Protein AF-A0A4P6B9G6-F1 (afdb_monomer)

Sequence (223 aa):
MHPNAITLPPEGFKPEIKKGYAWCPYCGQAFHFVWDAKLAYSRCPGCGIGAGEWHTRTCNNLWDPAVKDKFDAAVKDSGRRWERGGGDNGVPEAAKNRRGGKTPPASVAPVGGEDGAVAPPVDGGSNGPPPEAGGGVSSMLPKTTLGKVRALAARECVNFTAAWEDGRRNFCLVRDGTCVFFGGRGSGCRWFEEGVLPLDRKLESEYWDAWKLLASGREGGGS

Solvent-accessible surface area (backbone atoms only — not comparable to full-atom values): 14183 Å² total; per-residue (Å²): 131,85,85,80,65,77,34,78,69,63,90,88,69,71,55,42,45,79,64,17,28,38,46,34,33,83,76,62,46,71,41,66,32,17,20,29,79,89,79,70,48,32,20,39,80,90,80,61,51,44,54,71,21,56,66,31,14,65,64,46,70,38,75,49,64,73,56,35,49,46,22,39,49,24,11,51,74,66,68,40,63,60,78,86,86,79,78,85,82,78,69,57,69,81,70,56,71,77,76,60,95,73,87,84,81,83,90,86,86,89,84,88,92,85,84,88,86,87,84,82,91,80,81,93,77,79,96,64,82,82,80,83,84,82,82,76,56,75,48,88,54,57,70,70,59,43,52,52,52,51,52,54,46,47,73,43,18,69,42,20,76,38,71,43,97,86,68,50,62,72,41,70,47,94,80,80,57,69,38,31,80,77,57,39,92,72,73,76,42,57,70,43,65,72,61,54,35,67,76,39,64,68,57,37,51,56,50,52,54,51,50,51,56,57,58,64,62,62,77,77,72,81,128

Secondary structure (DSSP, 8-state):
----SPPPPPTT---BGGGTEEEETTTTEEEE-EEETTTTEEE-TTT--BTTSHHHHHHHT--SHHHHHHHHHHHHHT--B--TT----S--HHHHTTS---PPPP-----------PPPP------PPPP--S-----SS-HHHHHHHHHHHHHH-TTTTS--TTS--S-S-TTS---GGGT-SSS--HIIIIIIGGGSHHHHHHHHHHHHHHHHTTTT---

Radius of gyration: 20.91 Å; Cα contacts (8 Å, |Δi|>4): 254; chains: 1; bounding box: 48×47×69 Å

pLDDT: mean 70.68, std 23.39, range [28.98, 98.19]

Mean predicted aligned error: 14.13 Å

Structure (mmCIF, N/CA/C/O backbone):
data_AF-A0A4P6B9G6-F1
#
_entry.id   AF-A0A4P6B9G6-F1
#
loop_
_atom_site.group_PDB
_atom_site.id
_atom_site.type_symbol
_atom_site.label_atom_id
_atom_site.label_alt_id
_atom_site.label_comp_id
_atom_site.label_asym_id
_atom_site.label_entity_id
_atom_site.label_seq_id
_atom_site.pdbx_PDB_ins_code
_atom_site.Cartn_x
_atom_site.Cartn_y
_atom_site.Cartn_z
_atom_site.occupancy
_atom_site.B_iso_or_equiv
_atom_site.auth_seq_id
_atom_site.auth_comp_id
_atom_site.auth_asym_id
_atom_site.auth_atom_id
_atom_site.pdbx_PDB_model_num
ATOM 1 N N . MET A 1 1 ? -0.677 -26.610 -2.796 1.00 31.25 1 MET A N 1
ATOM 2 C CA . MET A 1 1 ? -1.683 -25.644 -3.294 1.00 31.25 1 MET A CA 1
ATOM 3 C C . MET A 1 1 ? -1.070 -24.259 -3.187 1.00 31.25 1 MET A C 1
ATOM 5 O O . MET A 1 1 ? -0.672 -23.894 -2.092 1.00 31.25 1 MET A O 1
ATOM 9 N N . HIS A 1 2 ? -0.871 -23.572 -4.312 1.00 36.59 2 HIS A N 1
ATOM 10 C CA . HIS A 1 2 ? -0.108 -22.320 -4.397 1.00 36.59 2 HIS A CA 1
ATOM 11 C C . HIS A 1 2 ? -0.920 -21.154 -3.803 1.00 36.59 2 HIS A C 1
ATOM 13 O O . HIS A 1 2 ? -1.907 -20.755 -4.419 1.00 36.59 2 HIS A O 1
ATOM 19 N N . PRO A 1 3 ? -0.559 -20.589 -2.636 1.00 44.88 3 PRO A N 1
ATOM 20 C CA . PRO A 1 3 ? -1.339 -19.543 -1.977 1.00 44.88 3 PRO A CA 1
ATOM 21 C C . PRO A 1 3 ? -0.979 -18.140 -2.505 1.00 44.88 3 PRO A C 1
ATOM 23 O O . PRO A 1 3 ? -0.860 -17.204 -1.721 1.00 44.88 3 PRO A O 1
ATOM 26 N N . ASN A 1 4 ? -0.777 -18.004 -3.820 1.00 55.34 4 ASN A N 1
ATOM 27 C CA . ASN A 1 4 ? -0.235 -16.789 -4.452 1.00 55.34 4 ASN A CA 1
ATOM 28 C C . ASN A 1 4 ? -1.321 -15.913 -5.104 1.00 55.34 4 ASN A C 1
ATOM 30 O O . ASN A 1 4 ? -1.008 -14.979 -5.836 1.00 55.34 4 ASN A O 1
ATOM 34 N N . ALA A 1 5 ? -2.601 -16.236 -4.904 1.00 66.38 5 ALA A N 1
ATOM 35 C CA . ALA A 1 5 ? -3.699 -15.435 -5.428 1.00 66.38 5 ALA A CA 1
ATOM 36 C C . ALA A 1 5 ? -4.149 -14.413 -4.380 1.00 66.38 5 ALA A C 1
ATOM 38 O O . ALA A 1 5 ? -4.508 -14.774 -3.256 1.00 66.38 5 ALA A O 1
ATOM 39 N N . ILE A 1 6 ? -4.165 -13.139 -4.771 1.00 78.44 6 ILE A N 1
ATOM 40 C CA . ILE A 1 6 ? -4.860 -12.089 -4.031 1.00 78.44 6 ILE A CA 1
ATOM 41 C C . ILE A 1 6 ? -6.328 -12.485 -3.904 1.00 78.44 6 ILE A C 1
ATOM 43 O O . ILE A 1 6 ? -6.987 -12.799 -4.892 1.00 78.44 6 ILE A O 1
ATOM 47 N N . THR A 1 7 ? -6.838 -12.471 -2.678 1.00 87.38 7 THR A N 1
ATOM 48 C CA . THR A 1 7 ? -8.253 -12.715 -2.411 1.00 87.38 7 THR A CA 1
ATOM 49 C C . THR A 1 7 ? -8.966 -11.374 -2.304 1.00 87.38 7 THR A C 1
ATOM 51 O O . THR A 1 7 ? -8.606 -10.548 -1.462 1.00 87.38 7 THR A O 1
ATOM 54 N N . LEU A 1 8 ? -9.974 -11.155 -3.145 1.00 91.31 8 LEU A N 1
ATOM 55 C CA . LEU A 1 8 ? -10.852 -9.992 -3.036 1.00 91.31 8 LEU A CA 1
ATOM 56 C C . LEU A 1 8 ? -11.743 -10.110 -1.788 1.00 91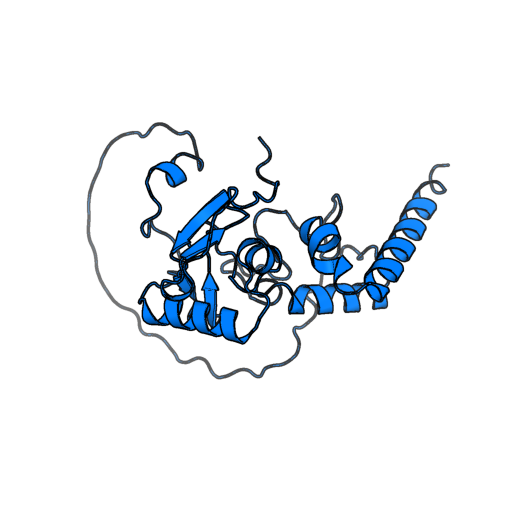.31 8 LEU A C 1
ATOM 58 O O . LEU A 1 8 ? -12.045 -11.229 -1.363 1.00 91.31 8 LEU A O 1
ATOM 62 N N . PRO A 1 9 ? -12.156 -8.986 -1.183 1.00 95.12 9 PRO A N 1
ATOM 63 C CA . PRO A 1 9 ? -13.134 -9.026 -0.107 1.00 95.12 9 PRO A CA 1
ATOM 64 C C . PRO A 1 9 ? -14.471 -9.606 -0.607 1.00 95.12 9 PRO A C 1
ATOM 66 O O . PRO A 1 9 ? -14.806 -9.426 -1.781 1.00 95.12 9 PRO A O 1
ATOM 69 N N . PRO A 1 10 ? -15.254 -10.277 0.260 1.00 95.50 10 PRO A N 1
ATOM 70 C CA . PRO A 1 10 ? -16.611 -10.696 -0.066 1.00 95.50 10 PRO A CA 1
ATOM 71 C C . PRO A 1 10 ? -17.460 -9.508 -0.517 1.00 95.50 10 PRO A C 1
ATOM 73 O O . PRO A 1 10 ? -17.263 -8.379 -0.055 1.00 95.50 10 PRO A O 1
ATOM 76 N N . GLU A 1 11 ? -18.431 -9.768 -1.388 1.00 95.12 11 GLU A N 1
ATOM 77 C CA . GLU A 1 11 ? -19.368 -8.742 -1.833 1.00 95.12 11 GLU A CA 1
ATOM 78 C C . GLU A 1 11 ? -20.055 -8.074 -0.630 1.00 95.12 11 GLU A C 1
ATOM 80 O O . GLU A 1 11 ? -20.467 -8.730 0.327 1.00 95.12 11 GLU A O 1
ATOM 85 N N . GLY A 1 12 ? -20.122 -6.742 -0.648 1.00 94.06 12 GLY A N 1
ATOM 86 C CA . GLY A 1 12 ? -20.712 -5.955 0.436 1.00 94.06 12 GLY A CA 1
ATOM 87 C C . GLY A 1 12 ? -19.836 -5.778 1.682 1.00 94.06 12 GLY A C 1
ATOM 88 O O . GLY A 1 12 ? -20.257 -5.068 2.599 1.00 94.06 12 GLY A O 1
ATOM 89 N N . PHE A 1 13 ? -18.623 -6.345 1.735 1.00 96.38 13 PHE A N 1
ATOM 90 C CA . PHE A 1 13 ? -17.681 -6.064 2.821 1.00 96.38 13 PHE A CA 1
ATOM 91 C C . PHE A 1 13 ? -17.368 -4.564 2.896 1.00 96.38 13 PHE A C 1
ATOM 93 O O . PHE A 1 13 ? -17.036 -3.924 1.897 1.00 96.38 13 PHE A O 1
ATOM 100 N N . LYS A 1 14 ? -17.435 -4.009 4.108 1.00 95.69 14 LYS A N 1
ATOM 101 C CA . LYS A 1 14 ? -17.074 -2.619 4.394 1.00 95.69 14 LYS A CA 1
ATOM 102 C C . LYS A 1 14 ? -16.056 -2.595 5.533 1.00 95.69 14 LYS A C 1
ATOM 104 O O . LYS A 1 14 ? -16.365 -3.115 6.605 1.00 95.69 14 LYS A O 1
ATOM 109 N N . PRO A 1 15 ? -14.867 -2.000 5.340 1.00 95.88 15 PRO A N 1
ATOM 110 C CA . PRO A 1 15 ? -13.906 -1.860 6.424 1.00 95.88 15 PRO A CA 1
ATOM 111 C C . PRO A 1 15 ? -14.456 -0.925 7.506 1.00 95.88 15 PRO A C 1
ATOM 113 O O . PRO A 1 15 ? -15.091 0.092 7.214 1.00 95.88 15 PRO A O 1
ATOM 116 N N . GLU A 1 16 ? -14.170 -1.228 8.770 1.00 97.62 16 GLU A N 1
ATOM 117 C CA . GLU A 1 16 ? -14.529 -0.354 9.887 1.00 97.62 16 GLU A CA 1
ATOM 118 C C . GLU A 1 16 ? -13.338 0.550 10.203 1.00 97.62 16 GLU A C 1
ATOM 120 O O . GLU A 1 16 ? -12.537 0.280 11.102 1.00 97.62 16 GLU A O 1
ATOM 125 N N . ILE A 1 17 ? -13.226 1.641 9.438 1.00 97.44 17 ILE A N 1
ATOM 126 C CA . ILE A 1 17 ? -12.090 2.577 9.491 1.00 97.44 17 ILE A CA 1
ATOM 127 C C . ILE A 1 17 ? -11.783 3.026 10.923 1.00 97.44 17 ILE A C 1
ATOM 129 O O . ILE A 1 17 ? -10.642 2.952 11.364 1.00 97.44 17 ILE A O 1
ATOM 133 N N . LYS A 1 18 ? -12.818 3.395 11.688 1.00 96.94 18 LYS A N 1
ATOM 134 C CA . LYS A 1 18 ? -12.697 3.869 13.079 1.00 96.94 18 LYS A CA 1
ATOM 135 C C . LYS A 1 18 ? -12.261 2.796 14.082 1.00 96.94 18 LYS A C 1
ATOM 137 O O . LYS A 1 18 ? -11.958 3.130 15.219 1.00 96.94 18 LYS A O 1
ATOM 142 N N . LYS A 1 19 ? -12.263 1.520 13.692 1.00 97.12 19 LYS A N 1
ATOM 143 C CA . LYS A 1 19 ? -11.807 0.402 14.529 1.00 97.12 19 LYS A CA 1
ATOM 144 C C . LYS A 1 19 ? -10.488 -0.188 14.043 1.00 97.12 19 LYS A C 1
ATOM 146 O O . LYS A 1 19 ? -9.981 -1.115 14.675 1.00 97.12 19 LYS A O 1
ATOM 151 N N . GLY A 1 20 ? -9.939 0.305 12.930 1.00 97.69 20 GLY A N 1
ATOM 152 C CA . GLY A 1 20 ? -8.780 -0.308 12.291 1.00 97.69 20 GLY A CA 1
ATOM 153 C C . GLY A 1 20 ? -9.062 -1.724 11.776 1.00 97.69 20 GLY A C 1
ATOM 154 O O . GLY A 1 20 ? -8.162 -2.562 11.790 1.00 97.69 20 GLY A O 1
ATOM 155 N N . TYR A 1 21 ? -10.312 -2.021 11.399 1.00 98.06 21 TYR A N 1
ATOM 156 C CA . TYR A 1 21 ? -10.720 -3.329 10.879 1.00 98.06 21 TYR A CA 1
ATOM 157 C C . TYR A 1 21 ? -10.778 -3.296 9.349 1.00 98.06 21 TYR A C 1
ATOM 159 O O . TYR A 1 21 ? -11.520 -2.499 8.773 1.00 98.06 21 TYR A O 1
ATOM 167 N N . ALA A 1 22 ? -9.985 -4.140 8.692 1.00 98.12 22 ALA A N 1
ATOM 168 C CA . ALA A 1 22 ? -9.811 -4.132 7.240 1.00 98.12 22 ALA A CA 1
ATOM 169 C C . ALA A 1 22 ? -9.564 -5.537 6.678 1.00 98.12 22 ALA A C 1
ATOM 171 O O . ALA A 1 22 ? -9.048 -6.423 7.362 1.00 98.12 22 ALA A O 1
ATOM 172 N N . TRP A 1 23 ? -9.902 -5.726 5.404 1.00 97.69 23 TRP A N 1
ATOM 173 C CA . TRP A 1 23 ? -9.601 -6.918 4.623 1.00 97.69 23 TRP A CA 1
ATOM 174 C C . TRP A 1 23 ? -8.106 -7.022 4.324 1.00 97.69 23 TRP A C 1
ATOM 176 O O . TRP A 1 23 ? -7.499 -6.085 3.802 1.00 97.69 23 TRP A O 1
ATOM 186 N N . CYS A 1 24 ? -7.512 -8.181 4.604 1.00 93.81 24 CYS A N 1
ATOM 187 C CA . CYS A 1 24 ? -6.167 -8.505 4.153 1.00 93.81 24 CYS A CA 1
ATOM 188 C C . CYS A 1 24 ? -6.234 -9.388 2.892 1.00 93.81 24 CYS A C 1
ATOM 190 O O . CYS A 1 24 ? -6.565 -10.574 3.006 1.00 93.81 24 CYS A O 1
ATOM 192 N N . PRO A 1 25 ? -5.844 -8.871 1.710 1.00 89.44 25 PRO A N 1
ATOM 193 C CA . PRO A 1 25 ? -5.917 -9.624 0.454 1.00 89.44 25 PRO A CA 1
ATOM 194 C C . PRO A 1 25 ? -5.025 -10.873 0.405 1.00 89.44 25 PRO A C 1
ATOM 196 O O . PRO A 1 25 ? -5.284 -11.783 -0.373 1.00 89.44 25 PRO A O 1
ATOM 199 N N . TYR A 1 26 ? -3.998 -10.947 1.254 1.00 82.94 26 TYR A N 1
ATOM 200 C CA . TYR A 1 26 ? -3.029 -12.053 1.285 1.00 82.94 26 TYR A CA 1
ATOM 201 C C . TYR A 1 26 ? -3.408 -13.154 2.265 1.00 82.94 26 TYR A C 1
ATOM 203 O O . TYR A 1 26 ? -3.028 -14.314 2.109 1.00 82.94 26 TYR A O 1
ATOM 211 N N . CYS A 1 27 ? -4.131 -12.785 3.317 1.00 87.00 27 CYS A N 1
ATOM 212 C CA . CYS A 1 27 ? -4.678 -13.737 4.268 1.00 87.00 27 CYS A CA 1
ATOM 213 C C . CYS A 1 27 ? -6.089 -14.190 3.879 1.00 87.00 27 CYS A C 1
ATOM 215 O O . CYS A 1 27 ? -6.569 -15.157 4.469 1.00 87.00 27 CYS A O 1
ATOM 217 N N . GLY A 1 28 ? -6.740 -13.486 2.943 1.00 91.88 28 GLY A N 1
ATOM 218 C CA . GLY A 1 28 ? -8.098 -13.767 2.483 1.00 91.88 28 GLY A CA 1
ATOM 219 C C . GLY A 1 28 ? -9.143 -13.669 3.588 1.00 91.88 28 GLY A C 1
ATOM 220 O O . GLY A 1 28 ? -10.077 -14.464 3.618 1.00 91.88 28 GLY A O 1
ATOM 221 N N . GLN A 1 29 ? -8.942 -12.754 4.536 1.00 95.12 29 GLN A N 1
ATOM 222 C CA . GLN A 1 29 ? -9.865 -12.498 5.641 1.00 95.12 29 GLN A CA 1
ATOM 223 C C . GLN A 1 29 ? -9.639 -11.090 6.207 1.00 95.12 29 GLN A C 1
ATOM 225 O O . GLN A 1 29 ? -8.580 -10.486 5.994 1.00 95.12 29 GLN A O 1
ATOM 230 N N . ALA A 1 30 ? -10.620 -10.575 6.944 1.00 97.06 30 ALA A N 1
ATOM 231 C CA . ALA A 1 30 ? -10.514 -9.289 7.617 1.00 97.06 30 ALA A CA 1
ATOM 232 C C . ALA A 1 30 ? -9.925 -9.417 9.028 1.00 97.06 30 ALA A C 1
ATOM 234 O O . ALA A 1 30 ? -10.167 -10.391 9.739 1.00 97.06 30 ALA A O 1
ATOM 235 N N . PHE A 1 31 ? -9.148 -8.414 9.427 1.00 97.00 31 PHE A N 1
ATOM 236 C CA . PHE A 1 31 ? -8.476 -8.348 10.722 1.00 97.00 31 PHE A CA 1
ATOM 237 C C . PHE A 1 31 ? -8.630 -6.976 11.348 1.00 97.00 31 PHE A C 1
ATOM 239 O O . PHE A 1 31 ? -8.712 -5.966 10.651 1.00 97.00 31 PHE A O 1
ATOM 246 N N . HIS A 1 32 ? -8.519 -6.942 12.672 1.00 97.81 32 HIS A N 1
ATOM 247 C CA . HIS A 1 32 ? -8.066 -5.748 13.365 1.00 97.81 32 HIS A CA 1
ATOM 248 C C . HIS A 1 32 ? -6.568 -5.588 13.112 1.00 97.81 32 HIS A C 1
ATOM 250 O O . HIS A 1 32 ? -5.765 -6.419 13.540 1.00 97.81 32 HIS A O 1
ATOM 256 N N . PHE A 1 33 ? -6.195 -4.547 12.376 1.00 96.88 33 PHE A N 1
ATOM 257 C CA . PHE A 1 33 ? -4.796 -4.247 12.107 1.00 96.88 33 PHE A CA 1
ATOM 258 C C . PHE A 1 33 ? -4.097 -3.810 13.400 1.00 96.88 33 PHE A C 1
ATOM 260 O O . PHE A 1 33 ? -4.729 -3.346 14.360 1.00 96.88 33 PHE A O 1
ATOM 267 N N . VAL A 1 34 ? -2.780 -3.987 13.413 1.00 96.31 34 VAL A N 1
ATOM 268 C CA . VAL A 1 34 ? -1.901 -3.674 14.543 1.00 96.31 34 VAL A CA 1
ATOM 269 C C . VAL A 1 34 ? -0.911 -2.585 14.149 1.00 96.31 34 VAL A C 1
ATOM 271 O O . VAL A 1 34 ? -0.530 -2.481 12.983 1.00 96.31 34 VAL A O 1
ATOM 274 N N . TRP A 1 35 ? -0.503 -1.755 15.104 1.00 96.12 35 TRP A N 1
ATOM 275 C CA . TRP A 1 35 ? 0.422 -0.652 14.853 1.00 96.12 35 TRP A CA 1
ATOM 276 C C . TRP A 1 35 ? 1.879 -1.123 14.922 1.00 96.12 35 TRP A C 1
ATOM 278 O O . TRP A 1 35 ? 2.309 -1.639 15.957 1.00 96.12 35 TRP A O 1
ATOM 288 N N . ASP A 1 36 ? 2.655 -0.911 13.857 1.00 91.88 36 ASP A N 1
ATOM 289 C CA . ASP A 1 36 ? 4.115 -1.046 13.881 1.00 91.88 36 ASP A CA 1
ATOM 290 C C . ASP A 1 36 ? 4.736 0.307 14.234 1.00 91.88 36 ASP A C 1
ATOM 292 O O . ASP A 1 36 ? 4.837 1.204 13.399 1.00 91.88 36 ASP A O 1
ATOM 296 N N . ALA A 1 37 ? 5.146 0.462 15.494 1.00 90.00 37 ALA A N 1
ATOM 297 C CA . ALA A 1 37 ? 5.715 1.714 15.982 1.00 90.00 37 ALA A CA 1
ATOM 298 C C . ALA A 1 37 ? 7.081 2.042 15.368 1.00 90.00 37 ALA A C 1
ATOM 300 O O . ALA A 1 37 ? 7.418 3.218 15.263 1.00 90.00 37 ALA A O 1
ATOM 301 N N . LYS A 1 38 ? 7.856 1.033 14.944 1.00 84.56 38 LYS A N 1
ATOM 302 C CA . LYS A 1 38 ? 9.177 1.269 14.347 1.00 84.56 38 LYS A CA 1
ATOM 303 C C . LYS A 1 38 ? 9.040 1.852 12.952 1.00 84.56 38 LYS A C 1
ATOM 305 O O . LYS A 1 38 ? 9.814 2.724 12.578 1.00 84.56 38 LYS A O 1
ATOM 310 N N . LEU A 1 39 ? 8.101 1.321 12.178 1.00 83.19 39 LEU A N 1
ATOM 311 C CA . LEU A 1 39 ? 7.919 1.749 10.798 1.00 83.19 39 LEU A CA 1
ATOM 312 C C . LEU A 1 39 ? 6.807 2.791 10.630 1.00 83.19 39 LEU A C 1
ATOM 314 O O . LEU A 1 39 ? 6.651 3.337 9.545 1.00 83.19 39 LEU A O 1
ATOM 318 N N . ALA A 1 40 ? 6.075 3.084 11.705 1.00 90.25 40 ALA A N 1
ATOM 319 C CA . ALA A 1 40 ? 5.006 4.070 11.772 1.00 90.25 40 ALA A CA 1
ATOM 320 C C . ALA A 1 40 ? 3.851 3.814 10.785 1.00 90.25 40 ALA A C 1
ATOM 322 O O . ALA A 1 40 ? 3.359 4.738 10.142 1.00 90.25 40 ALA A O 1
ATOM 323 N N . TYR A 1 41 ? 3.385 2.563 10.684 1.00 90.44 41 TYR A N 1
ATOM 324 C CA . TYR A 1 41 ? 2.165 2.235 9.937 1.00 90.44 41 TYR A CA 1
ATOM 325 C C . TYR A 1 41 ? 1.415 1.020 10.488 1.00 90.44 41 TYR A C 1
ATOM 327 O O . TYR A 1 41 ? 1.952 0.181 11.214 1.00 90.44 41 TYR A O 1
ATOM 335 N N . SER A 1 42 ? 0.151 0.903 10.084 1.00 95.25 42 SER A N 1
ATOM 336 C CA . SER A 1 42 ? -0.719 -0.227 10.419 1.00 95.25 42 SER A CA 1
ATOM 337 C C . SER A 1 42 ? -0.421 -1.462 9.571 1.00 95.25 42 SER A C 1
ATOM 339 O O . SER A 1 42 ? -0.336 -1.364 8.345 1.00 95.25 42 SER A O 1
ATOM 341 N N . ARG A 1 43 ? -0.354 -2.641 10.194 1.00 92.50 43 ARG A N 1
ATOM 342 C CA . ARG A 1 43 ? -0.077 -3.933 9.550 1.00 92.50 43 ARG A CA 1
ATOM 343 C C . ARG A 1 43 ? -1.158 -4.973 9.825 1.00 92.50 43 ARG A C 1
ATOM 345 O O . ARG A 1 43 ? -1.771 -4.994 10.890 1.00 92.50 43 ARG A O 1
ATOM 352 N N . CYS A 1 44 ? -1.344 -5.889 8.880 1.00 92.75 44 CYS A N 1
ATOM 353 C CA . CYS A 1 44 ? -2.110 -7.107 9.113 1.00 92.75 44 CYS A CA 1
ATOM 354 C C . CYS A 1 44 ? -1.350 -8.010 10.103 1.00 92.75 44 CYS A C 1
ATOM 356 O O . CYS A 1 44 ? -0.207 -8.367 9.806 1.00 92.75 44 CYS A O 1
ATOM 358 N N . PRO A 1 45 ? -1.966 -8.470 11.208 1.00 91.12 45 PRO A N 1
ATOM 359 C CA . PRO A 1 45 ? -1.303 -9.359 12.168 1.00 91.12 45 PRO A CA 1
ATOM 360 C C . PRO A 1 45 ? -0.969 -10.746 11.588 1.00 91.12 45 PRO A C 1
ATOM 362 O O . PRO A 1 45 ? -0.067 -11.417 12.071 1.00 91.12 45 PRO A O 1
ATOM 365 N N . GLY A 1 46 ? -1.669 -11.193 10.536 1.00 87.19 46 GLY A N 1
ATOM 366 C CA . GLY A 1 46 ? -1.472 -12.528 9.961 1.00 87.19 46 GLY A CA 1
ATOM 367 C C . GLY A 1 46 ? -0.241 -12.660 9.055 1.00 87.19 46 GLY A C 1
ATOM 368 O O . GLY A 1 46 ? 0.457 -13.680 9.097 1.00 87.19 46 GLY A O 1
ATOM 369 N N . CYS A 1 47 ? 0.017 -11.656 8.209 1.00 83.25 47 CYS A N 1
ATOM 370 C CA . CYS A 1 47 ? 1.099 -11.696 7.215 1.00 83.25 47 CYS A CA 1
ATOM 371 C C . CYS A 1 47 ? 2.021 -10.468 7.215 1.00 83.25 47 CYS A C 1
ATOM 373 O O . CYS A 1 47 ? 2.958 -10.433 6.422 1.00 83.25 47 CYS A O 1
ATOM 375 N N . GLY A 1 48 ? 1.763 -9.462 8.055 1.00 84.69 48 GLY A N 1
ATOM 376 C CA . GLY A 1 48 ? 2.597 -8.263 8.171 1.00 84.69 48 GLY A CA 1
ATOM 377 C C . GLY A 1 48 ? 2.447 -7.246 7.038 1.00 84.69 48 GLY A C 1
ATOM 378 O O . GLY A 1 48 ? 3.204 -6.280 6.996 1.00 84.69 48 GLY A O 1
ATOM 379 N N . ILE A 1 49 ? 1.491 -7.425 6.118 1.00 85.88 49 ILE A N 1
ATOM 380 C CA . ILE A 1 49 ? 1.280 -6.447 5.046 1.00 85.88 49 ILE A CA 1
ATOM 381 C C . ILE A 1 49 ? 0.782 -5.112 5.608 1.00 85.88 49 ILE A C 1
ATOM 383 O O . ILE A 1 49 ? -0.111 -5.092 6.456 1.00 85.88 49 ILE A O 1
ATOM 387 N N . GLY A 1 50 ? 1.349 -4.005 5.129 1.00 90.00 50 GLY A N 1
ATOM 388 C CA . GLY A 1 50 ? 0.939 -2.662 5.520 1.00 90.00 50 GLY A CA 1
ATOM 389 C C . GLY A 1 50 ? -0.421 -2.251 4.949 1.00 90.00 50 GLY A C 1
ATOM 390 O O . GLY A 1 50 ? -0.826 -2.667 3.862 1.00 90.00 50 GLY A O 1
ATOM 391 N N . ALA A 1 51 ? -1.115 -1.364 5.657 1.00 93.56 51 ALA A N 1
ATOM 392 C CA . ALA A 1 51 ? -2.335 -0.722 5.173 1.00 93.56 51 ALA A CA 1
ATOM 393 C C . ALA A 1 51 ? -2.078 0.243 4.000 1.00 93.56 51 ALA A C 1
ATOM 395 O O . ALA A 1 51 ? -3.003 0.565 3.263 1.00 93.56 51 ALA A O 1
ATOM 396 N N . GLY A 1 52 ? -0.837 0.719 3.833 1.00 90.81 52 GLY A N 1
ATOM 397 C CA . GLY A 1 52 ? -0.420 1.566 2.706 1.00 90.81 52 GLY A CA 1
ATOM 398 C C . GLY A 1 52 ? -0.092 0.790 1.428 1.00 90.81 52 GLY A C 1
ATOM 399 O O . GLY A 1 52 ? 0.140 1.383 0.383 1.00 90.81 52 GLY A O 1
ATOM 400 N N . GLU A 1 53 ? -0.089 -0.537 1.482 1.00 87.38 53 GLU A N 1
ATOM 401 C CA . GLU A 1 53 ? 0.218 -1.379 0.328 1.00 87.38 53 GLU A CA 1
ATOM 402 C C . GLU A 1 53 ? -0.919 -1.308 -0.696 1.00 87.38 53 GLU A C 1
ATOM 404 O O . GLU A 1 53 ? -2.091 -1.297 -0.314 1.00 87.38 53 GLU A O 1
ATOM 409 N N . TRP A 1 54 ? -0.582 -1.280 -1.990 1.00 87.44 54 TRP A N 1
ATOM 410 C CA . TRP A 1 54 ? -1.545 -1.112 -3.093 1.00 87.44 54 TRP A CA 1
ATOM 411 C C . TRP A 1 54 ? -2.799 -1.987 -2.949 1.00 87.44 54 TRP A C 1
ATOM 413 O O . TRP A 1 54 ? -3.914 -1.480 -2.880 1.00 87.44 54 TRP A O 1
ATOM 423 N N . HIS A 1 55 ? -2.626 -3.305 -2.806 1.00 86.50 55 HIS A N 1
ATOM 424 C CA . HIS A 1 55 ? -3.747 -4.245 -2.706 1.00 86.50 55 HIS A CA 1
ATOM 425 C C . HIS A 1 55 ? -4.607 -3.988 -1.466 1.00 86.50 55 HIS A C 1
ATOM 427 O O . HIS A 1 55 ? -5.832 -4.109 -1.526 1.00 86.50 55 HIS A O 1
ATOM 433 N N . THR A 1 56 ? -3.980 -3.621 -0.345 1.00 91.12 56 THR A N 1
ATOM 434 C CA . THR A 1 56 ? -4.703 -3.291 0.884 1.00 91.12 56 THR A CA 1
ATOM 435 C C . THR A 1 56 ? -5.501 -2.004 0.703 1.00 91.12 56 THR A C 1
ATOM 437 O O . THR A 1 56 ? -6.665 -1.972 1.098 1.00 91.12 56 THR A O 1
ATOM 440 N N . ARG A 1 57 ? -4.934 -0.977 0.054 1.00 93.75 57 ARG A N 1
ATOM 441 C CA . ARG A 1 57 ? -5.660 0.258 -0.275 1.00 93.75 57 ARG A CA 1
ATOM 442 C C . ARG A 1 57 ? -6.837 -0.008 -1.201 1.00 93.75 57 ARG A C 1
ATOM 444 O O . ARG A 1 57 ? -7.940 0.431 -0.888 1.00 93.75 57 ARG A O 1
ATOM 451 N N . THR A 1 58 ? -6.637 -0.786 -2.262 1.00 91.75 58 THR A N 1
ATOM 452 C CA . THR A 1 58 ? -7.689 -1.157 -3.219 1.00 91.75 58 THR A CA 1
ATOM 453 C C . THR A 1 58 ? -8.829 -1.923 -2.553 1.00 91.75 58 THR A C 1
ATOM 455 O O . THR A 1 58 ? -9.982 -1.531 -2.694 1.00 91.75 58 THR A O 1
ATOM 458 N N . CYS A 1 59 ? -8.534 -2.960 -1.763 1.00 93.75 59 CYS A N 1
ATOM 459 C CA . CYS A 1 59 ? -9.577 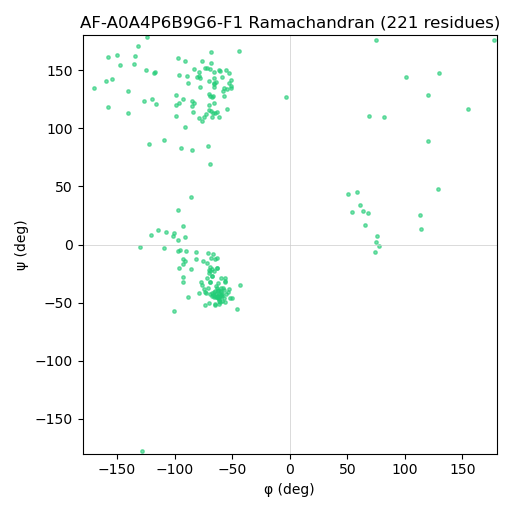-3.777 -1.126 1.00 93.75 59 CYS A CA 1
ATOM 460 C C . CYS A 1 59 ? -10.356 -3.042 -0.025 1.00 93.75 59 CYS A C 1
ATOM 462 O O . CYS A 1 59 ? -11.435 -3.486 0.354 1.00 93.75 59 CYS A O 1
ATOM 464 N N . ASN A 1 60 ? -9.804 -1.957 0.526 1.00 96.62 60 ASN A N 1
ATOM 465 C CA . ASN A 1 60 ? -10.369 -1.256 1.682 1.00 96.62 60 ASN A CA 1
ATOM 466 C C . ASN A 1 60 ? -10.702 0.215 1.401 1.00 96.62 60 ASN A C 1
ATOM 468 O O . ASN A 1 60 ? -11.025 0.950 2.331 1.00 96.62 60 ASN A O 1
ATOM 472 N N . ASN A 1 61 ? -10.608 0.654 0.144 1.00 95.81 61 ASN A N 1
ATOM 473 C CA . ASN A 1 61 ? -10.807 2.044 -0.261 1.00 95.81 61 ASN A CA 1
ATOM 474 C C . ASN A 1 61 ? -9.980 3.052 0.574 1.00 95.81 61 ASN A C 1
ATOM 476 O O . ASN A 1 61 ? -10.482 4.090 1.001 1.00 95.81 61 ASN A O 1
ATOM 480 N N . LEU A 1 62 ? -8.705 2.737 0.830 1.00 95.75 62 LEU A N 1
ATOM 481 C CA . LEU A 1 62 ? -7.785 3.584 1.611 1.00 95.75 62 LEU A CA 1
ATOM 482 C C . LEU A 1 62 ? -6.890 4.459 0.715 1.00 95.75 62 LEU A C 1
ATOM 484 O O . LEU A 1 62 ? -5.739 4.731 1.054 1.00 95.75 62 LEU A O 1
ATOM 488 N N . TRP A 1 63 ? -7.387 4.835 -0.464 1.00 94.25 63 TRP A N 1
ATOM 489 C CA . TRP A 1 63 ? -6.665 5.682 -1.418 1.00 94.25 63 TRP A CA 1
ATOM 490 C C . TRP A 1 63 ? -6.666 7.157 -1.020 1.00 94.25 63 TRP A C 1
ATOM 492 O O . TRP A 1 63 ? -5.692 7.857 -1.282 1.00 94.25 63 TRP A O 1
ATOM 502 N N . ASP A 1 64 ? -7.737 7.612 -0.370 1.00 95.81 64 ASP A N 1
ATOM 503 C CA . ASP A 1 64 ? -7.819 8.951 0.206 1.00 95.81 64 ASP A CA 1
ATOM 504 C C . ASP A 1 64 ? -6.883 9.042 1.433 1.00 95.81 64 ASP A C 1
ATOM 506 O O . ASP A 1 64 ? -7.076 8.286 2.398 1.00 95.81 64 ASP A O 1
ATOM 510 N N . PRO A 1 65 ? -5.890 9.955 1.434 1.00 94.62 65 PRO A N 1
ATOM 511 C CA . PRO A 1 65 ? -4.960 10.113 2.549 1.00 94.62 65 PRO A CA 1
ATOM 512 C C . PRO A 1 65 ? -5.653 10.397 3.885 1.00 94.62 65 PRO A C 1
ATOM 514 O O . PRO A 1 65 ? -5.291 9.810 4.897 1.00 94.62 65 PRO A O 1
ATOM 517 N N . ALA A 1 66 ? -6.716 11.204 3.903 1.00 96.75 66 ALA A N 1
ATOM 518 C CA . ALA A 1 66 ? -7.446 11.513 5.128 1.00 96.75 66 ALA A CA 1
ATOM 519 C C . ALA A 1 66 ? -8.217 10.296 5.665 1.00 96.75 66 ALA A C 1
ATOM 521 O O . ALA A 1 66 ? -8.377 10.145 6.879 1.00 96.75 66 ALA A O 1
ATOM 522 N N . VAL A 1 67 ? -8.708 9.412 4.790 1.00 97.25 67 VAL A N 1
ATOM 523 C CA . VAL A 1 67 ? -9.307 8.130 5.207 1.00 97.25 67 VAL A CA 1
ATOM 524 C C . VAL A 1 67 ? -8.232 7.192 5.752 1.00 97.25 67 VAL A C 1
ATOM 526 O O . VAL A 1 67 ? -8.439 6.556 6.790 1.00 97.25 67 VAL A O 1
ATOM 529 N N . LYS A 1 68 ? -7.076 7.132 5.088 1.00 96.38 68 LYS A N 1
ATOM 530 C CA . LYS A 1 68 ? -5.936 6.314 5.505 1.00 96.38 68 LYS A CA 1
ATOM 531 C C . LYS A 1 68 ? -5.361 6.757 6.853 1.00 96.38 68 LYS A C 1
ATOM 533 O O . LYS A 1 68 ? -5.119 5.905 7.705 1.00 96.38 68 LYS A O 1
ATOM 538 N N . ASP A 1 69 ? -5.219 8.056 7.080 1.00 96.44 69 ASP A N 1
ATOM 539 C CA . ASP A 1 69 ? -4.724 8.613 8.341 1.00 96.44 69 ASP A CA 1
ATOM 540 C C . ASP A 1 69 ? -5.693 8.327 9.491 1.00 96.44 69 ASP A C 1
ATOM 542 O O . ASP A 1 69 ? -5.273 7.940 10.580 1.00 96.44 69 ASP A O 1
ATOM 546 N N . LYS A 1 70 ? -7.009 8.418 9.244 1.00 98.06 70 LYS A N 1
ATOM 547 C CA . LYS A 1 70 ? -8.034 8.010 10.221 1.00 98.06 70 LYS A CA 1
ATOM 548 C C . LYS A 1 70 ? -7.951 6.522 10.554 1.00 98.06 70 LYS A C 1
ATOM 550 O O . LYS A 1 70 ? -8.123 6.156 11.715 1.00 98.06 70 LYS A O 1
ATOM 555 N N . PHE A 1 71 ? -7.704 5.672 9.555 1.00 98.12 71 PHE A N 1
ATOM 556 C CA . PHE A 1 71 ? -7.493 4.241 9.769 1.00 98.12 71 PHE A CA 1
ATOM 557 C C . PHE A 1 71 ? -6.261 3.992 10.649 1.00 98.12 71 PHE A C 1
ATOM 559 O O . PHE A 1 71 ? -6.344 3.254 11.629 1.00 98.12 71 PHE A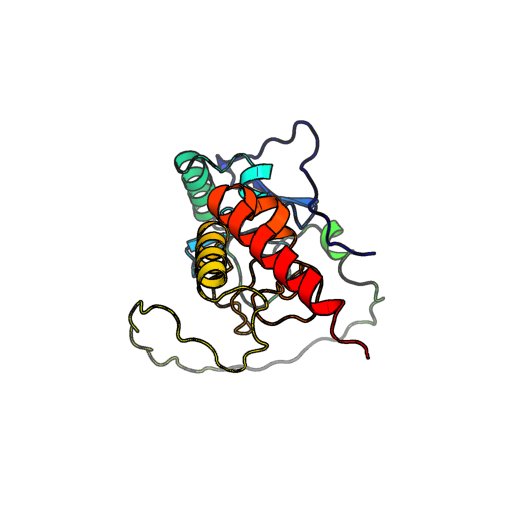 O 1
ATOM 566 N N . ASP A 1 72 ? -5.135 4.632 10.333 1.00 97.44 72 ASP A N 1
ATOM 567 C CA . ASP A 1 72 ? -3.892 4.482 11.091 1.00 97.44 72 ASP A CA 1
ATOM 568 C C . ASP A 1 72 ? -4.000 5.023 12.515 1.00 97.44 72 ASP A C 1
ATOM 570 O O . ASP A 1 72 ? -3.541 4.362 13.446 1.00 97.44 72 ASP A O 1
ATOM 574 N N . ALA A 1 73 ? -4.654 6.170 12.704 1.00 97.81 73 ALA A N 1
ATOM 575 C CA . ALA A 1 73 ? -4.953 6.709 14.025 1.00 97.81 73 ALA A CA 1
ATOM 576 C C . ALA A 1 73 ? -5.791 5.716 14.840 1.00 97.81 73 ALA A C 1
ATOM 578 O O . ALA A 1 73 ? -5.399 5.351 15.942 1.00 97.81 73 ALA A O 1
ATOM 579 N N . ALA A 1 74 ? -6.865 5.164 14.265 1.00 98.19 74 ALA A N 1
ATOM 580 C CA . ALA A 1 74 ? -7.692 4.165 14.941 1.00 98.19 74 ALA A CA 1
ATOM 581 C C . ALA A 1 74 ? -6.910 2.895 15.321 1.00 98.19 74 ALA A C 1
ATOM 583 O O . ALA A 1 74 ? -7.100 2.338 16.404 1.00 98.19 74 ALA A O 1
ATOM 584 N N . VAL A 1 75 ? -6.015 2.419 14.450 1.00 98.12 75 VAL A N 1
ATOM 585 C CA . VAL A 1 75 ? -5.130 1.288 14.763 1.00 98.12 75 VAL A CA 1
ATOM 586 C C . VAL A 1 75 ? -4.156 1.652 15.884 1.00 98.12 75 VAL A C 1
ATOM 588 O O . VAL A 1 75 ? -3.995 0.872 16.823 1.00 98.12 75 VAL A O 1
ATOM 591 N N . LYS A 1 76 ? -3.536 2.832 15.834 1.00 96.75 76 LYS A N 1
ATOM 592 C CA . LYS A 1 76 ? -2.594 3.313 16.851 1.00 96.75 76 LYS A CA 1
ATOM 593 C C . LYS A 1 76 ? -3.258 3.473 18.223 1.00 96.75 76 LYS A C 1
ATOM 595 O O . LYS A 1 76 ? -2.705 2.973 19.211 1.00 96.75 76 LYS A O 1
ATOM 600 N N . ASP A 1 77 ? -4.437 4.090 18.256 1.00 97.38 77 ASP A N 1
ATOM 601 C CA . ASP A 1 77 ? -5.237 4.386 19.451 1.00 97.38 77 ASP A CA 1
ATOM 602 C C . ASP A 1 77 ? -5.841 3.125 20.074 1.00 97.38 77 ASP A C 1
ATOM 604 O O . ASP A 1 77 ? -6.065 3.070 21.279 1.00 97.38 77 ASP A O 1
ATOM 608 N N . SER A 1 78 ? -6.029 2.063 19.283 1.00 97.00 78 SER A N 1
ATOM 609 C CA . SER A 1 78 ? -6.501 0.771 19.797 1.00 97.00 78 SER A CA 1
ATOM 610 C C . SER A 1 78 ? -5.533 0.078 20.764 1.00 97.00 78 SER A C 1
ATOM 612 O O . SER A 1 78 ? -5.888 -0.939 21.353 1.00 97.00 78 SER A O 1
ATOM 614 N N . GLY A 1 79 ? -4.285 0.549 20.863 1.00 96.06 79 GLY A N 1
ATOM 615 C CA . GLY A 1 79 ? -3.243 -0.073 21.680 1.00 96.06 79 GLY A CA 1
ATOM 616 C C . GLY A 1 79 ? -2.671 -1.376 21.110 1.00 96.06 79 GLY A C 1
ATOM 617 O O . GLY A 1 79 ? -1.667 -1.858 21.622 1.00 96.06 79 GLY A O 1
ATOM 618 N N . ARG A 1 80 ? -3.228 -1.926 20.021 1.00 94.94 80 ARG A N 1
ATOM 619 C CA . ARG A 1 80 ? -2.707 -3.141 19.376 1.00 94.94 80 ARG A CA 1
ATOM 620 C C . ARG A 1 80 ? -1.337 -2.871 18.757 1.00 94.94 80 ARG A C 1
ATOM 622 O O . ARG A 1 80 ? -1.182 -1.931 17.970 1.00 94.94 80 ARG A O 1
ATOM 629 N N . ARG A 1 81 ? -0.341 -3.693 19.085 1.00 92.69 81 ARG A N 1
ATOM 630 C CA . ARG A 1 81 ? 1.047 -3.519 18.634 1.00 92.69 81 ARG A CA 1
ATOM 631 C C . ARG A 1 81 ? 1.518 -4.693 17.788 1.00 92.69 81 ARG A C 1
ATOM 633 O O . ARG A 1 81 ? 1.095 -5.828 17.982 1.00 92.69 81 ARG A O 1
ATOM 640 N N . TRP A 1 82 ? 2.391 -4.390 16.832 1.00 87.88 82 TRP A N 1
ATOM 641 C CA . TRP A 1 82 ? 3.192 -5.391 16.145 1.00 87.88 82 TRP A CA 1
ATOM 642 C C . TRP A 1 82 ? 4.333 -5.828 17.065 1.00 87.88 82 TRP A C 1
ATOM 644 O O . TRP A 1 82 ? 5.287 -5.077 17.276 1.00 87.88 82 TRP A O 1
ATOM 654 N N . GLU A 1 83 ? 4.231 -7.032 17.620 1.00 77.69 83 GLU A N 1
ATOM 655 C CA . GLU A 1 83 ? 5.325 -7.643 18.369 1.00 77.69 83 GLU A CA 1
ATOM 656 C C . GLU A 1 83 ? 6.273 -8.355 17.405 1.00 77.69 83 GLU A C 1
ATOM 658 O O . GLU A 1 83 ? 5.896 -9.252 16.649 1.00 77.69 83 GLU A O 1
ATOM 663 N N . ARG A 1 84 ? 7.523 -7.899 17.406 1.00 61.47 84 ARG A N 1
ATOM 664 C CA . ARG A 1 84 ? 8.610 -8.453 16.607 1.00 61.47 84 ARG A CA 1
ATOM 665 C C . ARG A 1 84 ? 9.194 -9.658 17.348 1.00 61.47 84 ARG A C 1
ATOM 667 O O . ARG A 1 84 ? 9.668 -9.480 18.463 1.00 61.47 84 ARG A O 1
ATOM 674 N N . GLY A 1 85 ? 9.197 -10.844 16.730 1.00 50.72 85 GLY A N 1
ATOM 675 C CA . GLY A 1 85 ? 9.902 -12.019 17.274 1.00 50.72 85 GLY A CA 1
ATOM 676 C C . GLY A 1 85 ? 9.065 -13.221 17.736 1.00 50.72 85 GLY A C 1
ATOM 677 O O . GLY A 1 85 ? 9.634 -14.131 18.327 1.00 50.72 85 GLY A O 1
ATOM 678 N N . GLY A 1 86 ? 7.776 -13.304 17.397 1.00 40.28 86 GLY A N 1
ATOM 679 C CA . GLY A 1 86 ? 7.012 -14.557 17.478 1.00 40.28 86 GLY A CA 1
ATOM 680 C C . GLY A 1 86 ? 6.101 -14.708 18.697 1.00 40.28 86 GLY A C 1
ATOM 681 O O . GLY A 1 86 ? 6.428 -14.301 19.802 1.00 40.28 86 GLY A O 1
ATOM 682 N N . GLY A 1 87 ? 4.954 -15.347 18.453 1.00 41.81 87 GLY A N 1
ATOM 683 C CA . GLY A 1 87 ? 4.050 -15.842 19.490 1.00 41.81 87 GLY A CA 1
ATOM 684 C C . GLY A 1 87 ? 2.650 -15.236 19.434 1.00 41.81 87 GLY A C 1
ATOM 685 O O . GLY A 1 87 ? 2.365 -14.239 20.072 1.00 41.81 87 GLY A O 1
ATOM 686 N N . ASP A 1 88 ? 1.759 -15.869 18.673 1.00 43.50 88 ASP A N 1
ATOM 687 C CA . ASP A 1 88 ? 0.359 -16.080 19.076 1.00 43.50 88 ASP A CA 1
ATOM 688 C C . ASP A 1 88 ? -0.542 -14.905 19.507 1.00 43.50 88 ASP A C 1
ATOM 690 O O . ASP A 1 88 ? -1.541 -15.129 20.192 1.00 43.50 88 ASP A O 1
ATOM 694 N N . ASN A 1 89 ? -0.318 -13.684 19.023 1.00 41.69 89 ASN A N 1
ATOM 695 C CA . ASN A 1 89 ? -1.248 -12.579 19.282 1.00 41.69 89 ASN A CA 1
ATOM 696 C C . ASN A 1 89 ? -2.579 -12.729 18.520 1.00 41.69 89 ASN A C 1
ATOM 698 O O . ASN A 1 89 ? -2.776 -12.184 17.433 1.00 41.69 89 ASN A O 1
ATOM 702 N N . GLY A 1 90 ? -3.509 -13.484 19.111 1.00 43.75 90 GLY A N 1
ATOM 703 C CA . GLY A 1 90 ? -4.953 -13.365 18.890 1.00 43.75 90 GLY A CA 1
ATOM 704 C C . GLY A 1 90 ? -5.468 -13.712 17.493 1.00 43.75 90 GLY A C 1
ATOM 705 O O . GLY A 1 90 ? -6.595 -13.354 17.155 1.00 43.75 90 GLY A O 1
ATOM 706 N N . VAL A 1 91 ? -4.682 -14.403 16.665 1.00 45.59 91 VAL A N 1
ATOM 707 C CA . VAL A 1 91 ? -5.203 -14.994 15.428 1.00 45.59 91 VAL A CA 1
ATOM 708 C C . VAL A 1 91 ? -6.199 -16.090 15.830 1.00 45.59 91 VAL A C 1
ATOM 710 O O . VAL A 1 91 ? -5.788 -17.011 16.543 1.00 45.59 91 VAL A O 1
ATOM 713 N N . PRO A 1 92 ? -7.478 -16.029 15.399 1.00 43.75 92 PRO A N 1
ATOM 714 C CA . PRO A 1 92 ? -8.439 -17.091 15.671 1.00 43.75 92 PRO A CA 1
ATOM 715 C C . PRO A 1 92 ? -7.842 -18.440 15.268 1.00 43.75 92 PRO A C 1
ATOM 717 O O . PRO A 1 92 ? -7.243 -18.543 14.196 1.00 43.75 92 PRO A O 1
ATOM 720 N N . GLU A 1 93 ? -8.016 -19.468 16.101 1.00 42.28 93 GLU A N 1
ATOM 721 C CA . GLU A 1 93 ? -7.492 -20.833 15.905 1.00 42.28 93 GLU A CA 1
ATOM 722 C C . GLU A 1 93 ? -7.671 -21.344 14.455 1.00 42.28 93 GLU A C 1
ATOM 724 O O . GLU A 1 93 ? -6.792 -21.984 13.873 1.00 42.28 93 GLU A O 1
ATOM 729 N N . ALA A 1 94 ? -8.774 -20.949 13.806 1.00 40.94 94 ALA A N 1
ATOM 730 C CA . ALA A 1 94 ? -9.098 -21.249 12.412 1.00 40.94 94 ALA A CA 1
ATOM 731 C C . ALA A 1 94 ? -8.031 -20.809 11.381 1.00 40.94 94 ALA A C 1
ATOM 733 O O . ALA A 1 94 ? -7.883 -21.443 10.335 1.00 40.94 94 ALA A O 1
ATOM 734 N N . ALA A 1 95 ? -7.259 -19.755 11.657 1.00 44.34 95 ALA A N 1
ATOM 735 C CA . ALA A 1 95 ? -6.178 -19.279 10.793 1.00 44.34 95 ALA A CA 1
ATOM 736 C C . ALA A 1 95 ? -4.800 -19.870 11.156 1.00 44.34 95 ALA A C 1
ATOM 738 O O . ALA A 1 95 ? -3.880 -19.806 10.333 1.00 44.34 95 ALA A O 1
ATOM 739 N N . LYS A 1 96 ? -4.665 -20.518 12.324 1.00 42.91 96 LYS A N 1
ATOM 740 C CA . LYS A 1 96 ? -3.473 -21.298 12.707 1.00 42.91 96 LYS A CA 1
ATOM 741 C C . LYS A 1 96 ? -3.417 -22.638 11.956 1.00 42.91 96 LYS A C 1
ATOM 743 O O . LYS A 1 96 ? -2.367 -23.003 11.427 1.00 42.91 96 LYS A O 1
ATOM 748 N N . ASN A 1 97 ? -4.569 -23.290 11.763 1.00 42.19 97 ASN A N 1
ATOM 749 C CA . ASN A 1 97 ? -4.680 -24.626 11.150 1.00 42.19 97 ASN A CA 1
ATOM 750 C C . ASN A 1 97 ? -4.297 -24.721 9.662 1.00 42.19 97 ASN A C 1
ATOM 752 O O . ASN A 1 97 ? -4.168 -25.818 9.126 1.00 42.19 97 ASN A O 1
ATOM 756 N N . ARG A 1 98 ? -4.061 -23.599 8.970 1.00 47.81 98 ARG A N 1
ATOM 757 C CA . ARG A 1 98 ? -3.536 -23.612 7.590 1.00 47.81 98 ARG A CA 1
ATOM 758 C C . ARG A 1 98 ? -2.006 -23.587 7.511 1.00 47.81 98 ARG A C 1
ATOM 760 O O . ARG A 1 98 ? -1.471 -23.672 6.408 1.00 47.81 98 ARG A O 1
ATOM 767 N N . ARG A 1 99 ? -1.294 -23.442 8.638 1.00 45.16 99 ARG A N 1
ATOM 768 C CA . ARG A 1 99 ? 0.167 -23.242 8.660 1.00 45.16 99 ARG A CA 1
ATOM 769 C C . ARG A 1 99 ? 0.990 -24.501 8.977 1.00 45.16 99 ARG A C 1
ATOM 771 O O . ARG A 1 99 ? 2.203 -24.398 9.104 1.00 45.16 99 ARG A O 1
ATOM 778 N N . GLY A 1 100 ? 0.383 -25.686 9.011 1.00 37.09 100 GLY A N 1
ATOM 779 C CA . GLY A 1 100 ? 1.142 -26.937 9.033 1.00 37.09 100 GLY A CA 1
ATOM 780 C C . GLY A 1 100 ? 0.374 -28.086 9.662 1.00 37.09 100 GLY A C 1
ATOM 781 O O . GLY A 1 100 ? 0.075 -28.061 10.848 1.00 37.09 100 GLY A O 1
ATOM 782 N N . GLY A 1 101 ? 0.097 -29.121 8.871 1.00 41.19 101 GLY A N 1
ATOM 783 C CA . GLY A 1 101 ? -0.195 -30.433 9.424 1.00 41.19 101 GLY A CA 1
ATOM 784 C C . GLY A 1 101 ? 1.066 -30.980 10.083 1.00 41.19 101 GLY A C 1
ATOM 785 O O . GLY A 1 101 ? 2.048 -31.247 9.394 1.00 41.19 101 GLY A O 1
ATOM 786 N N . LYS A 1 102 ? 1.035 -31.125 11.406 1.00 32.69 102 LYS A N 1
ATOM 787 C CA . LYS A 1 102 ? 1.840 -32.085 12.165 1.00 32.69 102 LYS A CA 1
ATOM 788 C C . LYS A 1 102 ? 1.153 -32.325 13.507 1.00 32.69 102 LYS A C 1
ATOM 790 O O . LYS A 1 102 ? 0.953 -31.401 14.287 1.00 32.69 102 LYS A O 1
ATOM 795 N N . THR A 1 103 ? 0.764 -33.574 13.723 1.00 32.38 103 THR A N 1
ATOM 796 C CA . THR A 1 103 ? 0.265 -34.126 14.985 1.00 32.38 103 THR A CA 1
ATOM 797 C C . THR A 1 103 ? 1.253 -33.832 16.124 1.00 32.38 103 THR A C 1
ATOM 799 O O . THR A 1 103 ? 2.461 -33.952 15.895 1.00 32.38 103 THR A O 1
ATOM 802 N N . PRO A 1 104 ? 0.796 -33.466 17.335 1.00 28.98 104 PRO A N 1
ATOM 803 C CA . PRO A 1 104 ? 1.695 -33.194 18.453 1.00 28.98 104 PRO A CA 1
ATOM 804 C C . PRO A 1 104 ? 2.143 -34.499 19.129 1.00 28.98 104 PRO A C 1
ATOM 806 O O . PRO A 1 104 ? 1.321 -35.403 19.297 1.00 28.98 104 PRO A O 1
ATOM 809 N N . PRO A 1 105 ? 3.395 -34.599 19.607 1.00 30.77 105 PRO A N 1
ATOM 810 C CA . PRO A 1 105 ? 3.703 -35.406 20.770 1.00 30.77 105 PRO A CA 1
ATOM 811 C C . PRO A 1 105 ? 3.753 -34.545 22.039 1.00 30.77 105 PRO A C 1
ATOM 813 O O . PRO A 1 105 ? 3.850 -33.319 22.006 1.00 30.77 105 PRO A O 1
ATOM 816 N N . ALA A 1 106 ? 3.612 -35.253 23.150 1.00 29.09 106 ALA A N 1
ATOM 817 C CA . ALA A 1 106 ? 3.171 -34.776 24.444 1.00 29.09 106 ALA A CA 1
ATOM 818 C C . ALA A 1 106 ? 4.198 -33.971 25.263 1.00 29.09 106 ALA A C 1
ATOM 820 O O . ALA A 1 106 ? 5.409 -34.094 25.110 1.00 29.09 106 ALA A O 1
ATOM 821 N N . SER A 1 107 ? 3.609 -33.191 26.171 1.00 35.22 107 SER A N 1
ATOM 822 C CA . SER A 1 107 ? 4.071 -32.622 27.440 1.00 35.22 107 SER A CA 1
ATOM 823 C C . SER A 1 107 ? 5.464 -32.984 27.957 1.00 35.22 107 SER A C 1
ATOM 825 O O . SER A 1 107 ? 5.700 -34.141 28.285 1.00 35.22 107 SER A O 1
ATOM 827 N N . VAL A 1 108 ? 6.268 -31.953 28.260 1.00 31.05 108 VAL A N 1
ATOM 828 C CA . VAL A 1 108 ? 7.044 -31.847 29.514 1.00 31.05 108 VAL A CA 1
ATOM 829 C C . VAL A 1 108 ? 7.314 -30.361 29.839 1.00 31.05 108 VAL A C 1
ATOM 831 O O . VAL A 1 108 ? 7.566 -29.564 28.941 1.00 31.05 108 VAL A O 1
ATOM 834 N N . ALA A 1 109 ? 7.274 -30.002 31.121 1.00 29.28 109 ALA A N 1
ATOM 835 C CA . ALA A 1 109 ? 7.716 -28.736 31.730 1.00 29.28 109 ALA A CA 1
ATOM 836 C C . ALA A 1 109 ? 8.669 -29.082 32.908 1.00 29.28 109 ALA A C 1
ATOM 838 O O . ALA A 1 109 ? 8.757 -30.267 33.238 1.00 29.28 109 ALA A O 1
ATOM 839 N N . PRO A 1 110 ? 9.204 -28.131 33.705 1.00 47.62 110 PRO A N 1
ATOM 840 C CA . PRO A 1 110 ? 9.976 -26.912 33.397 1.00 47.62 110 PRO A CA 1
ATOM 841 C C . PRO A 1 110 ? 11.269 -26.788 34.265 1.00 47.62 110 PRO A C 1
ATOM 843 O O . PRO A 1 110 ? 11.420 -27.497 35.252 1.00 47.62 110 PRO A O 1
ATOM 846 N N . VAL A 1 111 ? 12.158 -25.832 33.954 1.00 31.38 111 VAL A N 1
ATOM 847 C CA . VAL A 1 111 ? 13.173 -25.177 34.839 1.00 31.38 111 VAL A CA 1
ATOM 848 C C . VAL A 1 111 ? 13.742 -23.994 34.025 1.00 31.38 111 VAL A C 1
ATOM 850 O O . VAL A 1 111 ? 13.935 -24.166 32.829 1.00 31.38 111 VAL A O 1
ATOM 853 N N . GLY A 1 112 ? 13.938 -22.749 34.474 1.00 29.70 112 GLY A N 1
ATOM 854 C CA . GLY A 1 112 ? 14.421 -22.188 35.741 1.00 29.70 112 GLY A CA 1
ATOM 855 C C . GLY A 1 112 ? 15.684 -21.356 35.415 1.00 29.70 112 GLY A C 1
ATOM 856 O O . GLY A 1 112 ? 16.559 -21.885 34.737 1.00 29.70 112 GLY A O 1
ATOM 857 N N . GLY A 1 113 ? 15.788 -20.091 35.851 1.00 31.33 113 GLY A N 1
ATOM 858 C CA . GLY A 1 113 ? 17.048 -19.321 35.813 1.00 31.33 113 GLY A CA 1
ATOM 859 C C . GLY A 1 113 ? 16.983 -17.917 35.194 1.00 31.33 113 GLY A C 1
ATOM 860 O O . GLY A 1 113 ? 16.215 -17.652 34.278 1.00 31.33 113 GLY A O 1
ATOM 861 N N . GLU A 1 114 ? 17.813 -17.036 35.733 1.00 31.05 114 GLU A N 1
ATOM 862 C CA . GLU A 1 114 ? 17.656 -15.591 35.911 1.00 31.05 114 GLU A CA 1
ATOM 863 C C . GLU A 1 114 ? 18.808 -14.766 35.276 1.00 31.05 114 GLU A C 1
ATOM 865 O O . GLU A 1 114 ? 19.747 -15.327 34.717 1.00 31.05 114 GLU A O 1
ATOM 870 N N . ASP A 1 115 ? 18.693 -13.434 35.386 1.00 31.06 115 ASP A N 1
ATOM 871 C CA . ASP A 1 115 ? 19.704 -12.364 35.225 1.00 31.06 115 ASP A CA 1
ATOM 872 C C . ASP A 1 115 ? 20.123 -11.804 33.840 1.00 31.06 115 ASP A C 1
ATOM 874 O O . ASP A 1 115 ? 20.876 -12.382 33.064 1.00 31.06 115 ASP A O 1
ATOM 878 N N . GLY A 1 116 ? 19.693 -10.551 33.610 1.00 34.75 116 GLY A N 1
ATOM 879 C CA . GLY A 1 116 ? 20.562 -9.360 33.551 1.00 34.75 116 GLY A CA 1
ATOM 880 C C . GLY A 1 116 ? 21.560 -9.182 32.396 1.00 34.75 116 GLY A C 1
ATOM 881 O O . GLY A 1 116 ? 22.634 -9.767 32.411 1.00 34.75 116 GLY A O 1
ATOM 882 N N . ALA A 1 117 ? 21.313 -8.206 31.506 1.00 33.72 117 ALA A N 1
ATOM 883 C CA . ALA A 1 117 ? 22.387 -7.435 30.859 1.00 33.72 117 ALA A CA 1
ATOM 884 C C . ALA A 1 117 ? 21.910 -6.088 30.278 1.00 33.72 117 ALA A C 1
ATOM 886 O O . ALA A 1 117 ? 20.826 -5.958 29.713 1.00 33.72 117 ALA A O 1
ATOM 887 N N . VAL A 1 118 ? 22.781 -5.096 30.444 1.00 34.22 118 VAL A N 1
ATOM 888 C CA . VAL A 1 118 ? 22.657 -3.659 30.173 1.00 34.22 118 VAL A CA 1
ATOM 889 C C . VAL A 1 118 ? 22.811 -3.341 28.678 1.00 34.22 118 VAL A C 1
ATOM 891 O O . VAL A 1 118 ? 23.647 -3.928 27.997 1.00 34.22 118 VAL A O 1
ATOM 894 N N . ALA A 1 119 ? 22.044 -2.367 28.179 1.00 36.44 119 ALA A N 1
ATOM 895 C CA . ALA A 1 119 ? 22.167 -1.829 26.822 1.00 36.44 119 ALA A CA 1
ATOM 896 C C . ALA A 1 119 ? 23.183 -0.668 26.750 1.00 36.44 119 ALA A C 1
ATOM 898 O O . ALA A 1 119 ? 23.141 0.211 27.614 1.00 36.44 119 ALA A O 1
ATOM 899 N N . PRO A 1 120 ? 24.035 -0.584 25.710 1.00 39.16 120 PRO A N 1
ATOM 900 C CA . PRO A 1 120 ? 24.722 0.652 25.347 1.00 39.16 120 PRO A CA 1
ATOM 901 C C . PRO A 1 120 ? 23.915 1.482 24.324 1.00 39.16 120 PRO A C 1
ATOM 903 O O . PRO A 1 120 ? 23.070 0.936 23.607 1.00 39.16 120 PRO A O 1
ATOM 906 N N . PRO A 1 121 ? 24.163 2.803 24.240 1.00 39.12 121 PRO A N 1
ATOM 907 C CA . PRO A 1 121 ? 23.474 3.694 23.315 1.00 39.12 121 PRO A CA 1
ATOM 908 C C . PRO A 1 121 ? 24.056 3.556 21.904 1.00 39.12 121 PRO A C 1
ATOM 910 O O . PRO A 1 121 ? 25.260 3.366 21.739 1.00 39.12 121 PRO A O 1
ATOM 913 N N . VAL A 1 122 ? 23.210 3.681 20.881 1.00 40.94 122 VAL A N 1
ATOM 914 C CA . VAL A 1 122 ? 23.656 3.809 19.488 1.00 40.94 122 VAL A CA 1
ATOM 915 C C . VAL A 1 122 ? 23.167 5.128 18.907 1.00 40.94 122 VAL A C 1
ATOM 917 O O . VAL A 1 122 ? 21.981 5.455 18.959 1.00 40.94 122 VAL A O 1
ATOM 920 N N . ASP A 1 123 ? 24.139 5.876 18.398 1.00 34.09 123 ASP A N 1
ATOM 921 C CA . ASP A 1 123 ? 24.028 7.190 17.785 1.00 34.09 123 ASP A CA 1
ATOM 922 C C . ASP A 1 123 ? 23.138 7.222 16.536 1.00 34.09 123 ASP A C 1
ATOM 924 O O . ASP A 1 123 ? 23.041 6.269 15.756 1.00 34.09 123 ASP A O 1
ATOM 928 N N . GLY A 1 124 ? 22.515 8.386 16.341 1.00 43.44 124 GLY A N 1
ATOM 929 C CA . GLY A 1 124 ? 21.726 8.737 15.170 1.00 43.44 124 GLY A CA 1
ATOM 930 C C . GLY A 1 124 ? 22.579 8.807 13.904 1.00 43.44 124 GLY A C 1
ATOM 931 O O . GLY A 1 124 ? 23.408 9.699 13.741 1.00 43.44 124 GLY A O 1
ATOM 932 N N . GLY A 1 125 ? 22.326 7.872 12.989 1.00 32.19 125 GLY A N 1
ATOM 933 C CA . GLY A 1 125 ? 22.858 7.858 11.630 1.00 32.19 125 GLY A CA 1
ATOM 934 C C . GLY A 1 125 ? 21.849 8.410 10.621 1.00 32.19 125 GLY A C 1
ATOM 935 O O . GLY A 1 125 ? 20.695 7.992 10.573 1.00 32.19 125 GLY A O 1
ATOM 936 N N . SER A 1 126 ? 22.320 9.359 9.821 1.00 35.78 126 SER A N 1
ATOM 937 C CA . SER A 1 126 ? 21.630 10.166 8.817 1.00 35.78 126 SER A CA 1
ATOM 938 C C . SER A 1 126 ? 20.822 9.395 7.758 1.00 35.78 126 SER A C 1
ATOM 940 O O . SER A 1 126 ? 21.231 8.339 7.278 1.00 35.78 126 SER A O 1
ATOM 942 N N . ASN A 1 127 ? 19.719 10.007 7.305 1.00 37.72 127 ASN A N 1
ATOM 943 C CA . ASN A 1 127 ? 18.887 9.590 6.166 1.00 37.72 127 ASN A CA 1
ATOM 944 C C . ASN A 1 127 ? 19.607 9.780 4.813 1.00 37.72 127 ASN A C 1
ATOM 946 O O . ASN A 1 127 ? 19.252 10.654 4.022 1.00 37.72 127 ASN A O 1
ATOM 950 N N . GLY A 1 128 ? 20.637 8.978 4.546 1.00 33.28 128 GLY A N 1
ATOM 951 C CA . GLY A 1 128 ? 21.212 8.836 3.207 1.00 33.28 128 GLY A CA 1
ATOM 952 C C . GLY A 1 128 ? 20.428 7.825 2.354 1.00 33.28 128 GLY A C 1
ATOM 953 O O . GLY A 1 128 ? 19.856 6.880 2.907 1.00 33.28 128 GLY A O 1
ATOM 954 N N . PRO A 1 129 ? 20.392 7.974 1.015 1.00 40.25 129 PRO A N 1
ATOM 955 C CA . PRO A 1 129 ? 19.871 6.931 0.136 1.00 40.25 129 PRO A CA 1
ATOM 956 C C . PRO A 1 129 ? 20.675 5.629 0.324 1.00 40.25 129 PRO A C 1
ATOM 958 O O . PRO A 1 129 ? 21.883 5.685 0.572 1.00 40.25 129 PRO A O 1
ATOM 961 N N . PRO A 1 130 ? 20.032 4.451 0.240 1.00 41.56 130 PRO A N 1
ATOM 962 C CA . PRO A 1 130 ? 20.669 3.191 0.600 1.00 41.56 130 PRO A CA 1
ATOM 963 C C . PRO A 1 130 ? 21.853 2.858 -0.328 1.00 41.56 130 PRO A C 1
ATOM 965 O O . PRO A 1 130 ? 21.736 3.034 -1.543 1.00 41.56 130 PRO A O 1
ATOM 968 N N . PRO A 1 131 ? 22.966 2.324 0.214 1.00 40.00 131 PRO A N 1
ATOM 969 C CA . PRO A 1 131 ? 24.067 1.813 -0.593 1.00 40.00 131 PRO A CA 1
ATOM 970 C C . PRO A 1 131 ? 23.627 0.582 -1.393 1.00 40.00 131 PRO A C 1
ATOM 972 O O . PRO A 1 131 ? 22.918 -0.294 -0.884 1.00 40.00 131 PRO A O 1
ATOM 975 N N . GLU A 1 132 ? 24.066 0.518 -2.651 1.00 42.69 132 GLU A N 1
ATOM 976 C CA . GLU A 1 132 ? 23.848 -0.625 -3.535 1.00 42.69 132 GLU A CA 1
ATOM 977 C C . GLU A 1 132 ? 24.510 -1.872 -2.930 1.00 42.69 132 GLU A C 1
ATOM 979 O O . GLU A 1 132 ? 25.733 -1.978 -2.860 1.00 42.69 132 GLU A O 1
ATOM 984 N N . ALA A 1 133 ? 23.703 -2.822 -2.452 1.00 41.38 133 ALA A N 1
ATOM 985 C CA . ALA A 1 133 ? 24.212 -4.113 -2.010 1.00 41.38 133 ALA A CA 1
ATOM 986 C C . ALA A 1 133 ? 24.751 -4.876 -3.234 1.00 41.38 133 ALA A C 1
ATOM 988 O O . ALA A 1 133 ? 23.989 -5.280 -4.114 1.00 41.38 133 ALA A O 1
ATOM 989 N N . GLY A 1 134 ? 26.077 -5.010 -3.295 1.00 38.31 134 GLY A N 1
ATOM 990 C CA . GLY A 1 134 ? 26.810 -5.721 -4.338 1.00 38.31 134 GLY A CA 1
ATOM 991 C C . GLY A 1 134 ? 26.538 -7.229 -4.351 1.00 38.31 134 GLY A C 1
ATOM 992 O O . GLY A 1 134 ? 26.299 -7.844 -3.314 1.00 38.31 134 GLY A O 1
ATOM 993 N N . GLY A 1 135 ? 26.594 -7.803 -5.558 1.00 34.22 135 GLY A N 1
ATOM 994 C CA . GLY A 1 135 ? 26.358 -9.224 -5.850 1.00 34.22 135 GLY A CA 1
ATOM 995 C C . GLY A 1 135 ? 25.335 -9.433 -6.972 1.00 34.22 135 GLY A C 1
ATOM 996 O O . GLY A 1 135 ? 24.362 -10.161 -6.804 1.00 34.22 135 GLY A O 1
ATOM 997 N N . GLY A 1 136 ? 25.486 -8.710 -8.088 1.00 38.38 136 GLY A N 1
ATOM 998 C CA . GLY A 1 136 ? 24.440 -8.545 -9.096 1.00 38.38 136 GLY A CA 1
ATOM 999 C C . GLY A 1 136 ? 24.284 -9.737 -10.037 1.00 38.38 136 GLY A C 1
ATOM 1000 O O . GLY A 1 136 ? 25.064 -9.906 -10.969 1.00 38.38 136 GLY A O 1
ATOM 1001 N N . VAL A 1 137 ? 23.187 -10.479 -9.894 1.00 42.41 137 VAL A N 1
ATOM 1002 C CA . VAL A 1 137 ? 22.508 -11.004 -11.085 1.00 42.41 137 VAL A CA 1
ATOM 1003 C C . VAL A 1 137 ? 22.040 -9.769 -11.851 1.00 42.41 137 VAL A C 1
ATOM 1005 O O . VAL A 1 137 ? 21.256 -8.983 -11.316 1.00 42.41 137 VAL A O 1
ATOM 1008 N N . SER A 1 138 ? 22.602 -9.532 -13.040 1.00 53.22 138 SER A N 1
ATOM 1009 C CA . SER A 1 138 ? 22.284 -8.345 -13.836 1.00 53.22 138 SER A CA 1
ATOM 1010 C C . SER A 1 138 ? 20.773 -8.282 -14.032 1.00 53.22 138 SER A C 1
ATOM 1012 O O . SER A 1 138 ? 20.186 -9.197 -14.609 1.00 53.22 138 SER A O 1
ATOM 1014 N N . SER A 1 139 ? 20.139 -7.231 -13.507 1.00 60.94 139 SER A N 1
ATOM 1015 C CA . SER A 1 139 ? 18.732 -6.965 -13.794 1.00 60.94 139 SER A CA 1
ATOM 1016 C C . SER A 1 139 ? 18.542 -6.993 -15.306 1.00 60.94 139 SER A C 1
ATOM 1018 O O . SER A 1 139 ? 19.361 -6.436 -16.039 1.00 60.94 139 SER A O 1
ATOM 1020 N N . MET A 1 140 ? 17.492 -7.671 -15.772 1.00 68.25 140 MET A N 1
ATOM 1021 C CA . MET A 1 140 ? 17.237 -7.774 -17.207 1.00 68.25 140 MET A CA 1
ATOM 1022 C C . MET A 1 140 ? 16.812 -6.418 -17.793 1.00 68.25 140 MET A C 1
ATOM 1024 O O . MET A 1 140 ? 17.012 -6.174 -18.973 1.00 68.25 140 MET A O 1
ATOM 1028 N N . LEU A 1 141 ? 16.284 -5.505 -16.972 1.00 76.94 141 LEU A N 1
ATOM 1029 C CA . LEU A 1 141 ? 15.866 -4.178 -17.419 1.00 76.94 141 LEU A CA 1
ATOM 1030 C C . LEU A 1 141 ? 17.054 -3.214 -17.584 1.00 76.94 141 LEU A C 1
ATOM 1032 O O . LEU A 1 141 ? 17.984 -3.244 -16.770 1.00 76.94 141 LEU A O 1
ATOM 1036 N N . PRO A 1 142 ? 16.979 -2.262 -18.538 1.00 84.25 142 PRO A N 1
ATOM 1037 C CA . PRO A 1 142 ? 17.889 -1.122 -18.585 1.00 84.25 142 PRO A CA 1
ATOM 1038 C C . PRO A 1 142 ? 17.963 -0.409 -17.229 1.00 84.25 142 PRO A C 1
ATOM 1040 O O . PRO A 1 142 ? 16.943 -0.238 -16.557 1.00 84.25 142 PRO A O 1
ATOM 1043 N N . LYS A 1 143 ? 19.157 0.053 -16.827 1.00 83.69 143 LYS A N 1
ATOM 1044 C CA . LYS A 1 143 ? 19.383 0.703 -15.516 1.00 83.69 143 LYS A CA 1
ATOM 1045 C C . LYS A 1 143 ? 18.412 1.859 -15.249 1.00 83.69 143 LYS A C 1
ATOM 1047 O O . LYS A 1 143 ? 17.945 2.026 -14.126 1.00 83.69 143 LYS A O 1
ATOM 1052 N N . THR A 1 144 ? 18.092 2.633 -16.283 1.00 87.25 144 THR A N 1
ATOM 1053 C CA . THR A 1 144 ? 17.146 3.754 -16.221 1.00 87.25 144 THR A CA 1
ATOM 1054 C C . THR A 1 144 ? 15.725 3.282 -15.909 1.00 87.25 144 THR A C 1
ATOM 1056 O O . THR A 1 144 ? 15.117 3.772 -14.958 1.00 87.25 144 THR A O 1
ATOM 1059 N N . THR A 1 145 ? 15.213 2.293 -16.646 1.00 86.56 145 THR A N 1
ATOM 1060 C CA . THR A 1 145 ? 13.900 1.671 -16.403 1.00 86.56 145 THR A CA 1
ATOM 1061 C C . THR A 1 145 ? 13.849 1.018 -15.025 1.00 86.56 145 THR A C 1
ATOM 1063 O O . THR A 1 145 ? 12.893 1.213 -14.279 1.00 86.56 145 THR A O 1
ATOM 1066 N N . LEU A 1 146 ? 14.915 0.315 -14.632 1.00 83.00 146 LEU A N 1
ATOM 1067 C CA . LEU A 1 146 ? 15.029 -0.300 -13.314 1.00 83.00 146 LEU A CA 1
ATOM 1068 C C . LEU A 1 146 ? 14.943 0.735 -12.185 1.00 83.00 146 LEU A C 1
ATOM 1070 O O . LEU A 1 146 ? 14.239 0.507 -11.206 1.00 83.00 146 LEU A O 1
ATOM 1074 N N . GLY A 1 147 ? 15.622 1.877 -12.317 1.00 84.75 147 GLY A N 1
ATOM 1075 C CA . GLY A 1 147 ? 15.544 2.965 -11.340 1.00 84.75 147 GLY A CA 1
ATOM 1076 C C . GLY A 1 147 ? 14.115 3.484 -11.156 1.00 84.75 147 GLY A C 1
ATOM 1077 O O . GLY A 1 147 ? 13.661 3.653 -10.025 1.00 84.75 147 GLY A O 1
ATOM 1078 N N . LYS A 1 148 ? 13.371 3.654 -12.256 1.00 90.50 148 LYS A N 1
ATOM 1079 C CA . LYS A 1 148 ? 11.960 4.070 -12.219 1.00 90.50 148 LYS A CA 1
ATOM 1080 C C . LYS A 1 148 ? 11.054 3.007 -11.591 1.00 90.50 148 LYS A C 1
ATOM 1082 O O . LYS A 1 148 ? 10.232 3.342 -10.744 1.00 90.50 148 LYS A O 1
ATOM 1087 N N . VAL A 1 149 ? 11.247 1.730 -11.938 1.00 86.00 149 VAL A N 1
ATOM 1088 C CA . VAL A 1 149 ? 10.536 0.590 -11.327 1.00 86.00 149 VAL A CA 1
ATOM 1089 C C . VAL A 1 149 ? 10.752 0.561 -9.815 1.00 86.00 149 VAL A C 1
ATOM 1091 O O . VAL A 1 149 ? 9.791 0.453 -9.057 1.00 86.00 149 VAL A O 1
ATOM 1094 N N . ARG A 1 150 ? 12.000 0.730 -9.361 1.00 82.12 150 ARG A N 1
ATOM 1095 C CA . ARG A 1 150 ? 12.347 0.805 -7.934 1.00 82.12 150 ARG A CA 1
ATOM 1096 C C . ARG A 1 150 ? 11.672 1.977 -7.236 1.00 82.12 150 ARG A C 1
ATOM 1098 O O . ARG A 1 150 ? 11.142 1.802 -6.145 1.00 82.12 150 ARG A O 1
ATOM 1105 N N . ALA A 1 151 ? 11.678 3.150 -7.865 1.00 86.31 151 ALA A N 1
ATOM 1106 C CA . ALA A 1 151 ? 11.037 4.336 -7.314 1.00 86.31 151 ALA A CA 1
ATOM 1107 C C . ALA A 1 151 ? 9.520 4.148 -7.182 1.00 86.31 151 ALA A C 1
ATOM 1109 O O . ALA A 1 151 ? 8.962 4.446 -6.130 1.00 86.31 151 ALA A O 1
ATOM 1110 N N . LEU A 1 152 ? 8.852 3.610 -8.207 1.00 88.44 152 LEU A N 1
ATOM 1111 C CA . LEU A 1 152 ? 7.418 3.332 -8.148 1.00 88.44 152 LEU A CA 1
ATOM 1112 C C . LEU A 1 152 ? 7.100 2.269 -7.083 1.00 88.44 152 LEU A C 1
ATOM 1114 O O . LEU A 1 152 ? 6.204 2.481 -6.270 1.00 88.44 152 LEU A O 1
ATOM 1118 N N . ALA A 1 153 ? 7.866 1.177 -7.019 1.00 84.00 153 ALA A N 1
ATOM 1119 C CA . ALA A 1 153 ? 7.690 0.156 -5.988 1.00 84.00 153 ALA A CA 1
ATOM 1120 C C . ALA A 1 153 ? 7.847 0.734 -4.571 1.00 84.00 153 ALA A C 1
ATOM 1122 O O . ALA A 1 153 ? 7.011 0.468 -3.715 1.00 84.00 153 ALA A O 1
ATOM 1123 N N . ALA A 1 154 ? 8.856 1.580 -4.338 1.00 81.19 154 ALA A N 1
ATOM 1124 C CA . ALA A 1 154 ? 9.077 2.234 -3.049 1.00 81.19 154 ALA A CA 1
ATOM 1125 C C . ALA A 1 154 ? 7.924 3.155 -2.621 1.00 81.19 154 ALA A C 1
ATOM 1127 O O . ALA A 1 154 ? 7.655 3.281 -1.430 1.00 81.19 154 ALA A O 1
ATOM 1128 N N . ARG A 1 155 ? 7.251 3.807 -3.578 1.00 85.19 155 ARG A N 1
ATOM 1129 C CA . ARG A 1 155 ? 6.092 4.667 -3.291 1.00 85.19 155 ARG A CA 1
ATOM 1130 C C . ARG A 1 155 ? 4.849 3.862 -2.932 1.00 85.19 155 ARG A C 1
ATOM 1132 O O . ARG A 1 155 ? 4.112 4.246 -2.032 1.00 85.19 155 ARG A O 1
ATOM 1139 N N . GLU A 1 156 ? 4.608 2.761 -3.638 1.00 86.19 156 GLU A N 1
ATOM 1140 C CA . GLU A 1 156 ? 3.340 2.025 -3.538 1.00 86.19 156 GLU A CA 1
ATOM 1141 C C . GLU A 1 156 ? 3.381 0.849 -2.554 1.00 86.19 156 GLU A C 1
ATOM 1143 O O . GLU A 1 156 ? 2.351 0.210 -2.299 1.00 86.19 156 GLU A O 1
ATOM 1148 N N . CYS A 1 157 ? 4.561 0.581 -1.999 1.00 80.88 157 CYS A N 1
ATOM 1149 C CA . CYS A 1 157 ? 4.815 -0.493 -1.063 1.00 80.88 157 CYS A CA 1
ATOM 1150 C C . CYS A 1 157 ? 5.776 -0.045 0.038 1.00 80.88 157 CYS A C 1
ATOM 1152 O O . CYS A 1 157 ? 6.966 0.207 -0.160 1.00 80.88 157 CYS A O 1
ATOM 1154 N N . VAL A 1 158 ? 5.226 0.018 1.244 1.00 75.75 158 VAL A N 1
ATOM 1155 C CA . VAL A 1 158 ? 5.904 0.518 2.438 1.00 75.75 158 VAL A CA 1
ATOM 1156 C C . VAL A 1 158 ? 6.965 -0.477 2.911 1.00 75.75 158 VAL A C 1
ATOM 1158 O O . VAL A 1 158 ? 7.995 -0.097 3.464 1.00 75.75 158 VAL A O 1
ATOM 1161 N N . ASN A 1 159 ? 6.752 -1.766 2.643 1.00 72.12 159 ASN A N 1
ATOM 1162 C CA . ASN A 1 159 ? 7.717 -2.813 2.961 1.00 72.12 159 ASN A CA 1
ATOM 1163 C C . ASN A 1 159 ? 8.965 -2.796 2.061 1.00 72.12 159 ASN A C 1
ATOM 1165 O O . ASN A 1 159 ? 9.962 -3.416 2.422 1.00 72.12 159 ASN A O 1
ATOM 1169 N N . PHE A 1 160 ? 8.935 -2.104 0.916 1.00 72.00 160 PHE A N 1
ATOM 1170 C CA . PHE A 1 160 ? 10.000 -2.169 -0.087 1.00 72.00 160 PHE A CA 1
ATOM 1171 C C . PHE A 1 160 ? 11.349 -1.688 0.458 1.00 72.00 160 PHE A C 1
ATOM 1173 O O . PHE A 1 160 ? 12.383 -2.334 0.257 1.00 72.00 160 PHE A O 1
ATOM 1180 N N . THR A 1 161 ? 11.324 -0.550 1.153 1.00 66.56 161 THR A N 1
ATOM 1181 C CA . THR A 1 161 ? 12.499 0.100 1.748 1.00 66.56 161 THR A CA 1
ATOM 1182 C C . THR A 1 161 ? 12.736 -0.327 3.194 1.00 66.56 161 THR A C 1
ATOM 1184 O O . THR A 1 161 ? 13.837 -0.141 3.714 1.00 66.56 161 THR A O 1
ATOM 1187 N N . ALA A 1 162 ? 11.733 -0.920 3.846 1.00 66.19 162 ALA A N 1
ATOM 1188 C CA . ALA A 1 162 ? 11.849 -1.390 5.214 1.00 66.19 162 ALA A CA 1
ATOM 1189 C C . ALA A 1 162 ? 12.801 -2.595 5.291 1.00 66.19 162 ALA A C 1
ATOM 1191 O O . ALA A 1 162 ? 12.633 -3.596 4.594 1.00 66.19 162 ALA A O 1
ATOM 1192 N N . ALA A 1 163 ? 13.793 -2.519 6.180 1.00 61.62 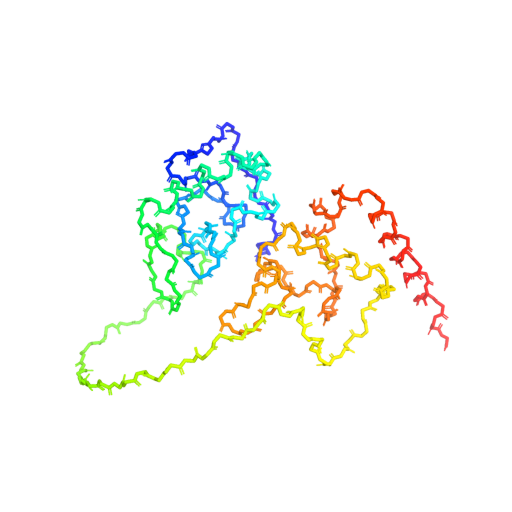163 ALA A N 1
ATOM 1193 C CA . ALA A 1 163 ? 14.564 -3.695 6.556 1.00 61.62 163 ALA A CA 1
ATOM 1194 C C . ALA A 1 163 ? 13.655 -4.645 7.350 1.00 61.62 163 ALA A C 1
ATOM 1196 O O . ALA A 1 163 ? 13.199 -4.304 8.448 1.00 61.62 163 ALA A O 1
ATOM 1197 N N . TRP A 1 164 ? 13.386 -5.824 6.787 1.00 62.34 164 TRP A N 1
ATOM 1198 C CA . TRP A 1 164 ? 12.746 -6.911 7.520 1.00 62.34 164 TRP A CA 1
ATOM 1199 C C . TRP A 1 164 ? 13.686 -7.453 8.602 1.00 62.34 164 TRP A C 1
ATOM 1201 O O . TRP A 1 164 ? 14.882 -7.163 8.630 1.00 62.34 164 TRP A O 1
ATOM 1211 N N . GLU A 1 165 ? 13.123 -8.225 9.526 1.00 60.97 165 GLU A N 1
ATOM 1212 C CA . GLU A 1 165 ? 13.810 -8.741 10.720 1.00 60.97 165 GLU A CA 1
ATOM 1213 C C . GLU A 1 165 ? 15.028 -9.610 10.398 1.00 60.97 165 GLU A C 1
ATOM 1215 O O . GLU A 1 165 ? 16.000 -9.614 11.143 1.00 60.97 165 GLU A O 1
ATOM 1220 N N . ASP A 1 166 ? 15.008 -10.277 9.250 1.00 59.72 166 ASP A N 1
ATOM 1221 C CA . ASP A 1 166 ? 16.100 -11.095 8.723 1.00 59.72 166 ASP A CA 1
ATOM 1222 C C . ASP A 1 166 ? 17.046 -10.318 7.788 1.00 59.72 166 ASP A C 1
ATOM 1224 O O . ASP A 1 166 ? 17.810 -10.911 7.027 1.00 59.72 166 ASP A O 1
ATOM 1228 N N . GLY A 1 167 ? 16.987 -8.983 7.806 1.00 62.25 167 GLY A N 1
ATOM 1229 C CA . GLY A 1 167 ? 17.833 -8.113 6.988 1.00 62.25 167 GLY A CA 1
ATOM 1230 C C . GLY A 1 167 ? 17.442 -8.061 5.508 1.00 62.25 167 GLY A C 1
ATOM 1231 O O . GLY A 1 167 ? 18.095 -7.358 4.729 1.00 62.25 167 GLY A O 1
ATOM 1232 N N . ARG A 1 168 ? 16.373 -8.759 5.097 1.00 61.38 168 ARG A N 1
ATOM 1233 C CA . ARG A 1 168 ? 15.872 -8.701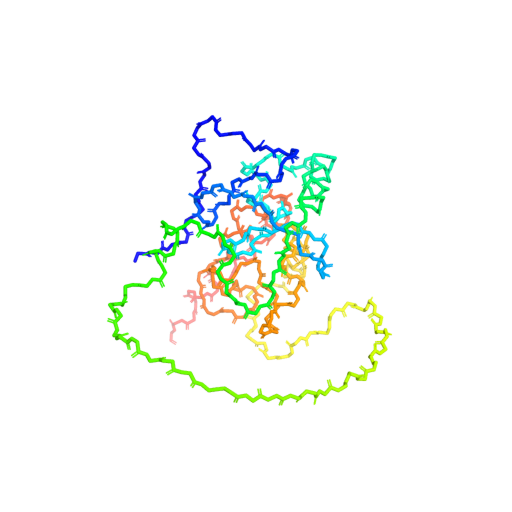 3.721 1.00 61.38 168 ARG A CA 1
ATOM 1234 C C . ARG A 1 168 ? 15.325 -7.308 3.393 1.00 61.38 168 ARG A C 1
ATOM 1236 O O . ARG A 1 168 ? 14.629 -6.680 4.189 1.00 61.38 168 ARG A O 1
ATOM 1243 N N . ARG A 1 169 ? 15.649 -6.839 2.185 1.00 61.53 169 ARG A N 1
ATOM 1244 C CA . ARG A 1 169 ? 15.244 -5.553 1.584 1.00 61.53 169 ARG A CA 1
ATOM 1245 C C . ARG A 1 169 ? 14.781 -5.786 0.146 1.00 61.53 169 ARG A C 1
ATOM 1247 O O . ARG A 1 169 ? 15.143 -6.806 -0.432 1.00 61.53 169 ARG A O 1
ATOM 1254 N N . ASN A 1 170 ? 14.051 -4.841 -0.448 1.00 61.56 170 ASN A N 1
ATOM 1255 C CA . ASN A 1 170 ? 13.475 -4.954 -1.799 1.00 61.56 170 ASN A CA 1
ATOM 1256 C C . ASN A 1 170 ? 12.361 -6.009 -1.927 1.00 61.56 170 ASN A C 1
ATOM 1258 O O . ASN A 1 170 ? 12.141 -6.563 -3.005 1.00 61.56 170 ASN A O 1
ATOM 1262 N N . PHE A 1 171 ? 11.651 -6.291 -0.835 1.00 62.19 171 PHE A N 1
ATOM 1263 C CA . PHE A 1 171 ? 10.500 -7.189 -0.845 1.00 62.19 171 PHE A CA 1
ATOM 1264 C C . PHE A 1 171 ? 9.264 -6.397 -0.472 1.00 62.19 171 PHE A C 1
ATOM 1266 O O . PHE A 1 171 ? 9.175 -5.863 0.630 1.00 62.19 171 PHE A O 1
ATOM 1273 N N . CYS A 1 172 ? 8.285 -6.371 -1.367 1.00 62.78 172 CYS A N 1
ATOM 1274 C CA . CYS A 1 172 ? 6.969 -5.872 -1.001 1.00 62.78 172 CYS A CA 1
ATOM 1275 C C . CYS A 1 172 ? 6.190 -6.887 -0.180 1.00 62.78 172 CYS A C 1
ATOM 1277 O O . CYS A 1 172 ? 5.505 -6.529 0.782 1.00 62.78 172 CYS A O 1
ATOM 1279 N N . LEU A 1 173 ? 6.389 -8.171 -0.488 1.00 60.28 173 LEU A N 1
ATOM 1280 C CA . LEU A 1 173 ? 5.743 -9.291 0.177 1.00 60.28 173 LEU A CA 1
ATOM 1281 C C . LEU A 1 173 ? 6.723 -10.440 0.368 1.00 60.28 173 LEU A C 1
ATOM 1283 O O . LEU A 1 173 ? 7.371 -10.890 -0.570 1.00 60.28 173 LEU A O 1
ATOM 1287 N N . VAL A 1 174 ? 6.759 -10.974 1.588 1.00 48.69 174 VAL A N 1
ATOM 1288 C CA . VAL A 1 174 ? 7.540 -12.169 1.951 1.00 48.69 174 VAL A CA 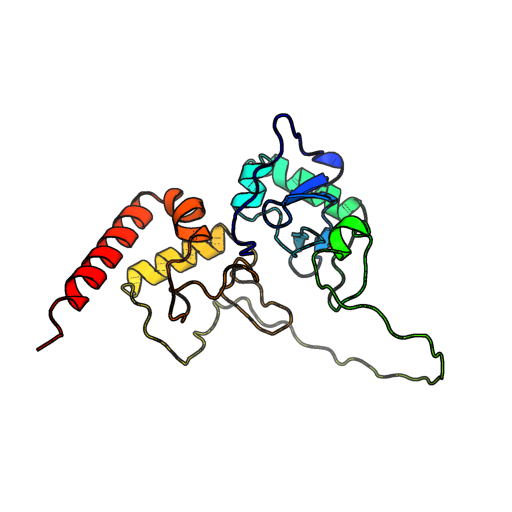1
ATOM 1289 C C . VAL A 1 174 ? 7.070 -13.422 1.191 1.00 48.69 174 VAL A C 1
ATOM 1291 O O . VAL A 1 174 ? 7.817 -14.392 1.094 1.00 48.69 174 VAL A O 1
ATOM 1294 N N . ARG A 1 175 ? 5.834 -13.419 0.666 1.00 49.62 175 ARG A N 1
ATOM 1295 C CA . ARG A 1 175 ? 5.165 -14.602 0.098 1.00 49.62 175 ARG A CA 1
ATOM 1296 C C . ARG A 1 175 ? 5.255 -14.763 -1.421 1.00 49.62 175 ARG A C 1
ATOM 1298 O O . ARG A 1 175 ? 5.123 -15.893 -1.874 1.00 49.62 175 ARG A O 1
ATOM 1305 N N . ASP A 1 176 ? 5.542 -13.708 -2.180 1.00 52.41 176 ASP A N 1
ATOM 1306 C CA . ASP A 1 176 ? 5.496 -13.763 -3.654 1.00 52.41 176 ASP A CA 1
ATOM 1307 C C . ASP A 1 176 ? 6.841 -14.154 -4.296 1.00 52.41 176 ASP A C 1
ATOM 1309 O O . ASP A 1 176 ? 6.987 -14.164 -5.516 1.00 52.41 176 ASP A O 1
ATOM 1313 N N . GLY A 1 177 ? 7.829 -14.528 -3.477 1.00 52.66 177 GLY A N 1
ATOM 1314 C CA . GLY A 1 177 ? 9.196 -14.775 -3.929 1.00 52.66 177 GLY A CA 1
ATOM 1315 C C . GLY A 1 177 ? 9.956 -13.478 -4.234 1.00 52.66 177 GLY A C 1
ATOM 1316 O O . GLY A 1 177 ? 9.434 -12.370 -4.124 1.00 52.66 177 GLY A O 1
ATOM 1317 N N . THR A 1 178 ? 11.238 -13.603 -4.574 1.00 55.66 178 THR A N 1
ATOM 1318 C CA . THR A 1 178 ? 12.069 -12.453 -4.952 1.00 55.66 178 THR A CA 1
ATOM 1319 C C . THR A 1 178 ? 11.611 -11.922 -6.308 1.00 55.66 178 THR A C 1
ATOM 1321 O O . THR A 1 178 ? 11.741 -12.620 -7.313 1.00 55.66 178 THR A O 1
ATOM 1324 N N . CYS A 1 179 ? 11.106 -10.685 -6.359 1.00 60.41 179 CYS A N 1
ATOM 1325 C CA . CYS A 1 179 ? 10.755 -10.047 -7.628 1.00 60.41 179 CYS A CA 1
ATOM 1326 C C . CYS A 1 179 ? 11.972 -10.004 -8.571 1.00 60.41 179 CYS A C 1
ATOM 1328 O O . CYS A 1 179 ? 13.083 -9.657 -8.165 1.00 60.41 179 CYS A O 1
ATOM 1330 N N . VAL A 1 180 ? 11.755 -10.358 -9.844 1.00 54.22 180 VAL A N 1
ATOM 1331 C CA . VAL A 1 180 ? 12.815 -10.630 -10.838 1.00 54.22 180 VAL A CA 1
ATOM 1332 C C . VAL A 1 180 ? 13.789 -9.457 -11.019 1.00 54.22 180 VAL A C 1
ATOM 1334 O O . VAL A 1 180 ? 14.985 -9.676 -11.198 1.00 54.22 180 VAL A O 1
ATOM 1337 N N . PHE A 1 181 ? 13.335 -8.210 -10.863 1.00 58.66 181 PHE A N 1
ATOM 1338 C CA . PHE A 1 181 ? 14.185 -7.010 -10.989 1.00 58.66 181 PHE A CA 1
ATOM 1339 C C . PHE A 1 181 ? 15.190 -6.819 -9.836 1.00 58.66 181 PHE A C 1
ATOM 1341 O O . PHE A 1 181 ? 16.043 -5.930 -9.898 1.00 58.66 181 PHE A O 1
ATOM 1348 N N . PHE A 1 182 ? 15.096 -7.638 -8.783 1.00 57.12 182 PHE A N 1
ATOM 1349 C CA . PHE A 1 182 ? 15.907 -7.563 -7.563 1.00 57.12 182 PHE A CA 1
ATOM 1350 C C . PHE A 1 182 ? 16.841 -8.762 -7.363 1.00 57.12 182 PHE A C 1
ATOM 1352 O O . PHE A 1 182 ? 17.429 -8.894 -6.294 1.00 57.12 182 PHE A O 1
ATOM 1359 N N . GLY A 1 183 ? 17.020 -9.600 -8.393 1.00 53.47 183 GLY A N 1
ATOM 1360 C CA . GLY A 1 183 ? 18.036 -10.661 -8.399 1.00 53.47 183 GLY A CA 1
ATOM 1361 C C . GLY A 1 183 ? 17.502 -12.097 -8.386 1.00 53.47 183 GLY A C 1
ATOM 1362 O O . GLY A 1 183 ? 18.198 -12.996 -7.923 1.00 53.47 183 GLY A O 1
ATOM 1363 N N . GLY A 1 184 ? 16.283 -12.344 -8.876 1.00 52.69 184 GLY A N 1
ATOM 1364 C CA . GLY A 1 184 ? 15.722 -13.699 -8.988 1.00 52.69 184 GLY A CA 1
ATOM 1365 C C . GLY A 1 184 ? 15.895 -14.330 -10.378 1.00 52.69 184 GLY A C 1
ATOM 1366 O O . GLY A 1 184 ? 15.782 -13.643 -11.391 1.00 52.69 184 GLY A O 1
ATOM 1367 N N . ARG A 1 185 ? 16.088 -15.658 -10.445 1.00 47.72 185 ARG A N 1
ATOM 1368 C CA . ARG A 1 185 ? 15.688 -16.457 -11.622 1.00 47.72 185 ARG A CA 1
ATOM 1369 C C . ARG A 1 185 ? 14.200 -16.783 -11.444 1.00 47.72 185 ARG A C 1
ATOM 1371 O O . ARG A 1 185 ? 13.870 -17.482 -10.492 1.00 47.72 185 ARG A O 1
ATOM 1378 N N . GLY A 1 186 ? 13.304 -16.267 -12.286 1.00 52.44 186 GLY A N 1
ATOM 1379 C CA . GLY A 1 186 ? 11.864 -16.499 -12.111 1.00 52.44 186 GLY A CA 1
ATOM 1380 C C . GLY A 1 186 ? 10.962 -15.782 -13.117 1.00 52.44 186 GLY A C 1
ATOM 1381 O O . GLY A 1 186 ? 11.440 -15.031 -13.966 1.00 52.44 186 GLY A O 1
ATOM 1382 N N . SER A 1 187 ? 9.657 -16.052 -13.016 1.00 56.03 187 SER A N 1
ATOM 1383 C CA . SER A 1 187 ? 8.561 -15.338 -13.688 1.00 56.03 187 SER A CA 1
ATOM 1384 C C . SER A 1 187 ? 8.334 -13.966 -13.039 1.00 56.03 187 SER A C 1
ATOM 1386 O O . SER A 1 187 ? 8.631 -13.820 -11.857 1.00 56.03 187 SER A O 1
ATOM 1388 N N . GLY A 1 188 ? 7.834 -12.990 -13.805 1.00 63.94 188 GLY A N 1
ATOM 1389 C CA . GLY A 1 188 ? 7.664 -11.575 -13.436 1.00 63.94 188 GLY A CA 1
ATOM 1390 C C . GLY A 1 188 ? 7.085 -11.265 -12.045 1.00 63.94 188 GLY A C 1
ATOM 1391 O O . GLY A 1 188 ? 6.567 -12.118 -11.324 1.00 63.94 188 GLY A O 1
ATOM 1392 N N . CYS A 1 189 ? 7.195 -10.002 -11.634 1.00 75.00 189 CYS A N 1
ATOM 1393 C CA . CYS A 1 189 ? 6.719 -9.540 -10.326 1.00 75.00 189 CYS A CA 1
ATOM 1394 C C . CYS A 1 189 ? 5.230 -9.200 -10.428 1.00 75.00 189 CYS A C 1
ATOM 1396 O O . CYS A 1 189 ? 4.876 -8.034 -10.569 1.00 75.00 189 CYS A O 1
ATOM 1398 N N . ARG A 1 190 ? 4.357 -10.209 -10.356 1.00 75.00 190 ARG A N 1
ATOM 1399 C CA . ARG A 1 190 ? 2.916 -10.055 -10.621 1.00 75.00 190 ARG A CA 1
ATOM 1400 C C . ARG A 1 190 ? 2.242 -8.954 -9.791 1.00 75.00 190 ARG A C 1
ATOM 1402 O O . ARG A 1 190 ? 1.470 -8.173 -10.333 1.00 75.00 190 ARG A O 1
ATOM 1409 N N . TRP A 1 191 ? 2.595 -8.835 -8.505 1.00 78.44 191 TRP A N 1
ATOM 1410 C CA . TRP A 1 191 ? 2.153 -7.726 -7.643 1.00 78.44 191 TRP A CA 1
ATOM 1411 C C . TRP A 1 191 ? 2.434 -6.355 -8.272 1.00 78.44 191 TRP A C 1
ATOM 1413 O O . TRP A 1 191 ? 1.574 -5.472 -8.276 1.00 78.44 191 TRP A O 1
ATOM 1423 N N . PHE A 1 192 ? 3.649 -6.189 -8.795 1.00 81.31 192 PHE A N 1
ATOM 1424 C CA . PHE A 1 192 ? 4.064 -4.952 -9.428 1.00 81.31 192 PHE A CA 1
ATOM 1425 C C . PHE A 1 192 ? 3.386 -4.807 -10.786 1.00 81.31 192 PHE A C 1
ATOM 1427 O O . PHE A 1 192 ? 2.743 -3.801 -11.021 1.00 81.31 192 PHE A O 1
ATOM 1434 N N . GLU A 1 193 ? 3.482 -5.815 -11.647 1.00 83.25 193 GLU A N 1
ATOM 1435 C CA . GLU A 1 193 ? 3.017 -5.771 -13.037 1.00 83.25 193 GLU A CA 1
ATOM 1436 C C . GLU A 1 193 ? 1.502 -5.559 -13.167 1.00 83.25 193 GLU A C 1
ATOM 1438 O O . GLU A 1 193 ? 1.080 -4.798 -14.030 1.00 83.25 193 GLU A O 1
ATOM 1443 N N . GLU A 1 194 ? 0.687 -6.183 -12.311 1.00 80.81 194 GLU A N 1
ATOM 1444 C CA . GLU A 1 194 ? -0.780 -6.088 -12.391 1.00 80.81 194 GLU A CA 1
ATOM 1445 C C . GLU A 1 194 ? -1.361 -4.965 -11.521 1.00 80.81 194 GLU A C 1
ATOM 1447 O O . GLU A 1 194 ? -2.393 -4.394 -11.865 1.00 80.81 194 GLU A O 1
ATOM 1452 N N . GLY A 1 195 ? -0.731 -4.659 -10.383 1.00 80.38 195 GLY A N 1
ATOM 1453 C CA . GLY A 1 195 ? -1.264 -3.696 -9.417 1.00 80.38 195 GLY A CA 1
ATOM 1454 C C . GLY A 1 195 ? -0.603 -2.326 -9.508 1.00 80.38 195 GLY A C 1
ATOM 1455 O O . GLY A 1 195 ? -1.262 -1.307 -9.703 1.00 80.38 195 GLY A O 1
ATOM 1456 N N . VAL A 1 196 ? 0.719 -2.292 -9.351 1.00 86.88 196 VAL A N 1
ATOM 1457 C CA . VAL A 1 196 ? 1.461 -1.042 -9.141 1.00 86.88 196 VAL A CA 1
ATOM 1458 C C . VAL A 1 196 ? 1.893 -0.372 -10.439 1.00 86.88 196 VAL A C 1
ATOM 1460 O O . VAL A 1 196 ? 1.730 0.836 -10.579 1.00 86.88 196 VAL A O 1
ATOM 1463 N N . LEU A 1 197 ? 2.425 -1.131 -11.392 1.00 88.69 197 LEU A N 1
ATOM 1464 C CA . LEU A 1 197 ? 2.911 -0.648 -12.679 1.00 88.69 197 LEU A CA 1
ATOM 1465 C C . LEU A 1 197 ? 1.837 0.132 -13.457 1.00 88.69 197 LEU A C 1
ATOM 1467 O O . LEU A 1 197 ? 2.168 1.217 -13.937 1.00 88.69 197 LEU A O 1
ATOM 1471 N N . PRO A 1 198 ? 0.558 -0.301 -13.510 1.00 91.81 198 PRO A N 1
ATOM 1472 C CA . PRO A 1 198 ? -0.489 0.446 -14.212 1.00 91.81 198 PRO A CA 1
ATOM 1473 C C . PRO A 1 198 ? -0.797 1.837 -13.635 1.00 91.81 198 PRO A C 1
ATOM 1475 O O . PRO A 1 198 ? -1.492 2.621 -14.285 1.00 91.81 198 PRO A O 1
ATOM 1478 N N . LEU A 1 199 ? -0.299 2.172 -12.435 1.00 88.56 199 LEU A N 1
ATOM 1479 C CA . LEU A 1 199 ? -0.413 3.523 -11.871 1.00 88.56 199 LEU A CA 1
ATOM 1480 C C . LEU A 1 199 ? 0.461 4.551 -12.602 1.00 88.56 199 LEU A C 1
ATOM 1482 O O . LEU A 1 199 ? 0.182 5.746 -12.534 1.00 88.56 199 LEU A O 1
ATOM 1486 N N . ASP A 1 200 ? 1.504 4.107 -13.306 1.00 93.81 200 ASP A N 1
ATOM 1487 C CA . ASP A 1 200 ? 2.371 4.953 -14.122 1.00 93.81 200 ASP A CA 1
ATOM 1488 C C . ASP A 1 200 ? 2.354 4.439 -15.564 1.00 93.81 200 ASP A C 1
ATOM 1490 O O . ASP A 1 200 ? 3.193 3.642 -15.974 1.00 93.81 200 ASP A O 1
ATOM 1494 N N . ARG A 1 201 ? 1.375 4.907 -16.351 1.00 94.31 201 ARG A N 1
ATOM 1495 C CA . ARG A 1 201 ? 1.166 4.470 -17.746 1.00 94.31 201 ARG A CA 1
ATOM 1496 C C . ARG A 1 201 ? 2.393 4.648 -18.632 1.00 94.31 201 ARG A C 1
ATOM 1498 O O . ARG A 1 201 ? 2.611 3.866 -19.556 1.00 94.31 201 ARG A O 1
ATOM 1505 N N . LYS A 1 202 ? 3.198 5.677 -18.362 1.00 95.31 202 LYS A N 1
ATOM 1506 C CA . LYS A 1 202 ? 4.434 5.914 -19.105 1.00 95.31 202 LYS A CA 1
ATOM 1507 C C . LYS A 1 202 ? 5.461 4.839 -18.766 1.00 95.31 202 LYS A C 1
ATOM 1509 O O . LYS A 1 202 ? 6.021 4.229 -19.673 1.00 95.31 202 LYS A O 1
ATOM 1514 N N . LEU A 1 203 ? 5.686 4.593 -17.476 1.00 93.31 203 LEU A N 1
ATOM 1515 C CA . LEU A 1 203 ? 6.602 3.549 -17.027 1.00 93.31 203 LEU A CA 1
ATOM 1516 C C . LEU A 1 203 ? 6.125 2.149 -17.428 1.00 93.31 203 LEU A C 1
ATOM 1518 O O . LEU A 1 203 ? 6.957 1.322 -17.775 1.00 93.31 203 LEU A O 1
ATOM 1522 N N . GLU A 1 204 ? 4.818 1.891 -17.422 1.00 93.00 204 GLU A N 1
ATOM 1523 C CA . GLU A 1 204 ? 4.215 0.644 -17.900 1.00 93.00 204 GLU A CA 1
ATOM 1524 C C . GLU A 1 204 ? 4.615 0.348 -19.348 1.00 93.00 204 GLU A C 1
ATOM 1526 O O . GLU A 1 204 ? 5.117 -0.739 -19.631 1.00 93.00 204 GLU A O 1
ATOM 1531 N N . SER A 1 205 ? 4.481 1.325 -20.251 1.00 92.69 205 SER A N 1
ATOM 1532 C CA . SER A 1 205 ? 4.920 1.165 -21.643 1.00 92.69 205 SER A CA 1
ATOM 1533 C C . SER A 1 205 ? 6.427 0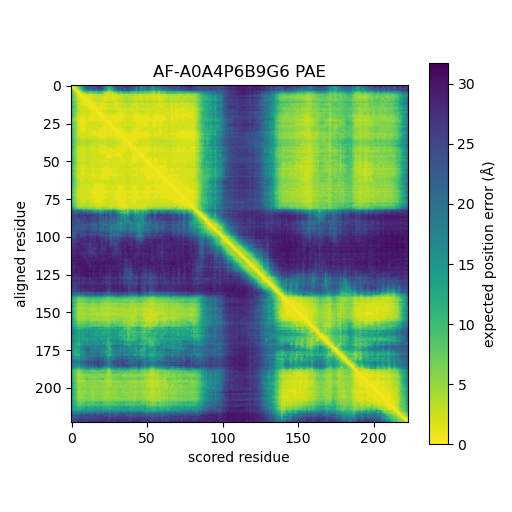.909 -21.734 1.00 92.69 205 SER A C 1
ATOM 1535 O O . SER A 1 205 ? 6.846 -0.074 -22.340 1.00 92.69 205 SER A O 1
ATOM 1537 N N . GLU A 1 206 ? 7.246 1.746 -21.082 1.00 91.44 206 GLU A N 1
ATOM 1538 C CA . GLU A 1 206 ? 8.712 1.604 -21.092 1.00 91.44 206 GLU A CA 1
ATOM 1539 C C . GLU A 1 206 ? 9.170 0.238 -20.547 1.00 91.44 206 GLU A C 1
ATOM 1541 O O . GLU A 1 206 ? 10.138 -0.352 -21.034 1.00 91.44 206 GLU A O 1
ATOM 1546 N N . TYR A 1 207 ? 8.477 -0.260 -19.523 1.00 88.69 207 TYR A N 1
ATOM 1547 C CA . TYR A 1 207 ? 8.719 -1.552 -18.899 1.00 88.69 207 TYR A CA 1
ATOM 1548 C C . TYR A 1 207 ? 8.442 -2.705 -19.871 1.00 88.69 207 TYR A C 1
ATOM 1550 O O . TYR A 1 207 ? 9.313 -3.555 -20.078 1.00 88.69 207 TYR A O 1
ATOM 1558 N N . TRP A 1 208 ? 7.261 -2.726 -20.499 1.00 88.00 208 TRP A N 1
ATOM 1559 C 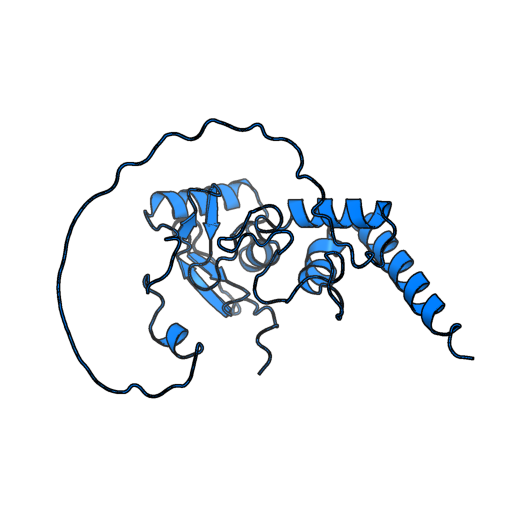CA . TRP A 1 208 ? 6.884 -3.800 -21.421 1.00 88.00 208 TRP A CA 1
ATOM 1560 C C . TRP A 1 208 ? 7.697 -3.781 -22.716 1.00 88.00 208 TRP A C 1
ATOM 1562 O O . TRP A 1 208 ? 7.996 -4.846 -23.257 1.00 88.00 208 TRP A O 1
ATOM 1572 N N . ASP A 1 209 ? 8.109 -2.608 -23.196 1.00 89.00 209 ASP A N 1
ATOM 1573 C CA . ASP A 1 209 ? 8.980 -2.495 -24.369 1.00 89.00 209 ASP A CA 1
ATOM 1574 C C . ASP A 1 209 ? 10.382 -3.042 -24.081 1.00 89.00 209 ASP A C 1
ATOM 1576 O O . ASP A 1 209 ? 10.909 -3.840 -24.859 1.00 89.00 209 ASP A O 1
ATOM 1580 N N . ALA A 1 210 ? 10.954 -2.710 -22.917 1.00 84.44 210 ALA A N 1
ATOM 1581 C CA . ALA A 1 210 ? 12.213 -3.300 -22.470 1.00 84.44 210 ALA A CA 1
ATOM 1582 C C . ALA A 1 210 ? 12.107 -4.829 -22.336 1.00 84.44 210 ALA A C 1
ATOM 1584 O O . ALA A 1 210 ? 13.012 -5.549 -22.754 1.00 84.44 210 ALA A O 1
ATOM 1585 N N . TRP A 1 211 ? 10.988 -5.330 -21.804 1.00 79.19 211 TRP A N 1
ATOM 1586 C CA . TRP A 1 211 ? 10.743 -6.765 -21.651 1.00 79.19 211 TRP A CA 1
ATOM 1587 C C . TRP A 1 211 ? 10.674 -7.510 -22.991 1.00 79.19 211 TRP A C 1
ATOM 1589 O O . TRP A 1 211 ? 11.292 -8.566 -23.145 1.00 79.19 211 TRP A O 1
ATOM 1599 N N . LYS A 1 212 ? 9.970 -6.954 -23.985 1.00 82.56 212 LYS A N 1
ATOM 1600 C CA . LYS A 1 212 ? 9.870 -7.541 -25.333 1.00 82.56 212 LYS A CA 1
ATOM 1601 C C . LYS A 1 212 ? 11.236 -7.661 -26.007 1.00 82.56 212 LYS A C 1
ATOM 1603 O O . LYS A 1 212 ? 11.538 -8.717 -26.553 1.00 82.56 212 LYS A O 1
ATOM 1608 N N . LEU A 1 213 ? 12.072 -6.622 -25.914 1.00 78.12 213 LEU A N 1
ATOM 1609 C CA . LEU A 1 213 ? 13.423 -6.626 -26.493 1.00 78.12 213 LEU A CA 1
ATOM 1610 C C . LEU A 1 213 ? 14.297 -7.754 -25.920 1.00 78.12 213 LEU A C 1
ATOM 1612 O O . LEU A 1 213 ? 15.064 -8.391 -26.645 1.00 78.12 213 LEU A O 1
ATOM 1616 N N . LEU A 1 214 ? 14.149 -8.043 -24.626 1.00 72.44 214 LEU A N 1
ATOM 1617 C CA . LEU A 1 214 ? 14.864 -9.128 -23.948 1.00 72.44 214 LEU A CA 1
ATOM 1618 C C . LEU A 1 214 ? 14.360 -10.510 -24.372 1.00 72.44 214 LEU A C 1
ATOM 1620 O O . LEU A 1 214 ? 15.159 -11.436 -24.512 1.00 72.44 214 LEU A O 1
ATOM 1624 N N . ALA A 1 215 ? 13.049 -10.650 -24.582 1.00 70.06 215 ALA A N 1
ATOM 1625 C CA . ALA A 1 215 ? 12.453 -11.889 -25.068 1.00 70.06 215 ALA A CA 1
ATOM 1626 C C . ALA A 1 215 ? 1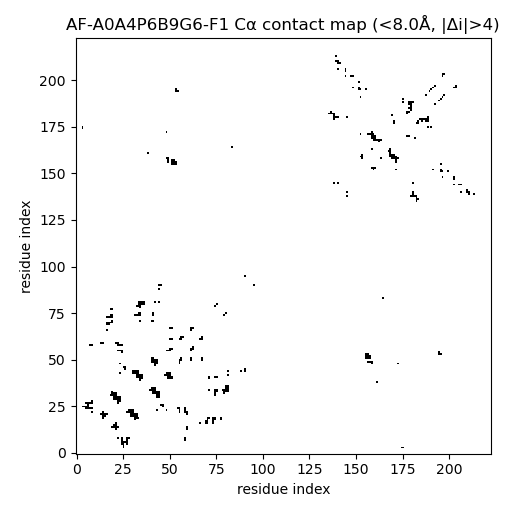2.930 -12.216 -26.493 1.00 70.06 215 ALA A C 1
ATOM 1628 O O . ALA A 1 215 ? 13.364 -13.338 -26.742 1.00 70.06 215 ALA A O 1
ATOM 1629 N N . SER A 1 216 ? 12.965 -11.223 -27.389 1.00 70.06 216 SER A N 1
ATOM 1630 C CA . SER A 1 216 ? 13.447 -11.397 -28.768 1.00 70.06 216 SER A CA 1
ATOM 1631 C C . SER A 1 216 ? 14.949 -11.695 -28.872 1.00 70.06 216 SER A C 1
ATOM 1633 O O . SER A 1 216 ? 15.383 -12.357 -29.807 1.00 70.06 216 SER A O 1
ATOM 1635 N N . GLY A 1 217 ? 15.762 -11.248 -27.907 1.00 61.00 217 GLY A N 1
ATOM 1636 C CA . GLY A 1 217 ? 17.207 -11.513 -27.892 1.00 61.00 217 GLY A CA 1
ATOM 1637 C C . GLY A 1 217 ? 17.593 -12.939 -27.476 1.00 61.00 217 GLY A C 1
ATOM 1638 O O . GLY A 1 217 ? 18.737 -13.342 -27.675 1.00 61.00 217 GLY A O 1
ATOM 1639 N N . ARG A 1 218 ? 16.666 -13.715 -26.896 1.00 55.66 218 ARG A N 1
ATOM 1640 C CA . ARG A 1 218 ? 16.917 -15.101 -26.460 1.00 55.66 218 ARG A CA 1
ATOM 1641 C C . ARG A 1 218 ? 16.718 -16.148 -27.555 1.00 55.66 218 ARG A C 1
ATOM 1643 O O . ARG A 1 218 ? 17.284 -17.229 -27.434 1.00 55.66 218 ARG A O 1
ATOM 1650 N N . GLU A 1 219 ? 15.971 -15.842 -28.611 1.00 52.16 219 GLU A N 1
ATOM 1651 C CA . GLU A 1 219 ? 15.700 -16.794 -29.701 1.00 52.16 219 GLU A CA 1
ATOM 1652 C C . GLU A 1 219 ? 16.847 -16.889 -30.728 1.00 52.16 219 GLU A C 1
ATOM 1654 O O . GLU A 1 219 ? 16.894 -17.836 -31.503 1.00 52.16 219 GLU A O 1
ATOM 1659 N N . GLY A 1 220 ? 17.817 -15.965 -30.704 1.00 49.91 220 GLY A N 1
ATOM 1660 C CA . GLY A 1 220 ? 18.946 -15.931 -31.650 1.00 49.91 220 GLY A CA 1
ATOM 1661 C C . GLY A 1 220 ? 20.263 -16.557 -31.167 1.00 49.91 220 GLY A C 1
ATOM 1662 O O . GLY A 1 220 ? 21.265 -16.448 -31.865 1.00 49.91 220 GLY A O 1
ATOM 1663 N N . GLY A 1 221 ? 20.302 -17.154 -29.969 1.00 45.16 221 GLY A N 1
ATOM 1664 C CA . GLY A 1 221 ? 21.541 -17.620 -29.318 1.00 45.16 221 GLY A CA 1
ATOM 1665 C C . GLY A 1 221 ? 21.751 -19.138 -29.279 1.00 45.16 221 GLY A C 1
ATOM 1666 O O . GLY A 1 221 ? 22.616 -19.601 -28.541 1.00 45.16 221 GLY A O 1
ATOM 1667 N N . GLY A 1 222 ? 20.939 -19.910 -30.004 1.00 45.81 222 GLY A N 1
ATOM 1668 C CA . GLY A 1 222 ? 21.085 -21.359 -30.137 1.00 45.81 222 GLY A CA 1
ATOM 1669 C C . GLY A 1 222 ? 21.559 -21.724 -31.538 1.00 45.81 222 GLY A C 1
ATOM 1670 O O . GLY A 1 222 ? 20.743 -21.921 -32.436 1.00 45.81 222 GLY A O 1
ATOM 1671 N N . SER A 1 223 ? 22.870 -21.790 -31.741 1.00 40.62 223 SER A N 1
ATOM 1672 C CA . SER A 1 223 ? 23.505 -22.457 -32.884 1.00 40.62 223 SER A CA 1
ATOM 1673 C C . SER A 1 223 ? 24.793 -23.109 -32.417 1.00 40.62 223 SER A C 1
ATOM 1675 O O . SER A 1 223 ? 25.524 -22.447 -31.647 1.00 40.62 223 SER A O 1
#

Foldseek 3Di:
DQLQFFAAAPPPDAAPLLQLWFDDRSLNGIDNWAAEPVLGFTADQLFGATCLAQSNCVRHVCPPPVSRVSSRVSNVVNVGHDDPDDDDDDDPVVSVVVVDDDDDDDDDDDDDDDDDDDDDDDDDDDDDDDDDDDDDPDQLFDPVLLVVLLVQCVNNASQQQDQDPVRDHRDSGPRQPRARRRHDPDDHPCSCLVGRCVVPVVSNVSVVVSVVVSVVVVVPPDD